Protein AF-A0A1Q6SMF4-F1 (afdb_monomer)

Solvent-accessible surface area (backbone atoms only — not comparable to full-atom values): 11725 Å² total; per-residue (Å²): 134,60,77,61,56,57,63,57,50,62,76,48,69,86,44,81,68,40,64,44,65,54,30,43,80,86,32,37,70,95,69,70,45,46,60,52,51,31,54,45,37,70,78,36,84,34,44,42,28,36,26,35,39,58,59,66,64,52,37,79,74,54,68,70,57,53,51,49,56,51,54,45,46,57,49,30,73,69,26,90,53,89,48,44,34,32,34,46,42,47,54,88,24,64,84,51,37,58,64,92,62,55,87,70,37,50,33,41,33,41,36,69,80,44,66,79,54,54,81,44,44,70,63,40,50,53,50,49,47,72,75,44,74,84,44,44,36,26,43,52,44,71,40,61,26,71,84,82,71,41,60,35,51,68,72,52,48,49,48,56,52,51,49,48,51,50,31,42,62,68,68,72,29,81,46,75,44,74,58,44,91,93,54,60,93,75,77,41,69,29,46,55,51,50,52,56,49,47,70,75,51,73,84,64,90,109

Radius of gyration: 17.31 Å; Cα contacts (8 Å, |Δi|>4): 304; chains: 1; bounding box: 41×41×41 Å

pLDDT: mean 94.55, std 5.22, range [65.75, 98.69]

Mean predicted aligned error: 3.5 Å

Sequence (206 aa):
YSADAYGYMESFCRMKNVVWSITGSSGFRAGNEEKFICHLAEKYPNVTGAFADDFLGGGSIPEEKRKLVSDIRRTLDTACRPLSMWLTVYGQDLETCDTSVYDLFDVLTLWSRHYEELNRLPERFELLERKFPRQKKLLGIYLYDYPSGEPVPDEYMKLQCGYGLKLLKEHRADGLIFLTNCVMGVGLPSEYWLRDWIDSVKNIEL

Foldseek 3Di:
DDPVVVVVVVVCLPPQADAAEQADPLQHHPDPSLVVLLVVCVVRVRHAAYERENNFFFADDDPVSLVVLVVSLVSCVPHPDRHAYEYEYELVRLVGGDCPRVVSHQEYEYDYLALVCLVCVVVSLVSCCVVPVRHAYEYEDEQARVVVRAGRDLVSLCSRVVVRVVCVVVVNHPYYDYDDDPPPPPDHPSNVSVVVVCVVPVPDDD

Nearest PDB structures (foldseek):
  5ou3-assembly1_A  TM=6.105E-01  e=1.097E-02  Mycolicibacterium thermoresistibile ATCC 19527
  4zqr-assembly1_B  TM=5.653E-01  e=1.168E-02  Mycobacterium tuberculosis H37Rv
  8iu8-assembly1_A  TM=3.692E-01  e=9.995E-02  Flavobacterium johnsoniae UW101
  8xr2-assembly2_I  TM=4.678E-01  e=8.029E-01  Streptomyces xinghaiensis
  6y2k-assembly1_A  TM=6.036E-01  e=1.824E+00  Marinomonas sp. ef1

Secondary structure (DSSP, 8-state):
--THHHHHHHTTTTSS-EEEES--GGG---S-HHHHHHHHHHH-TTEEEEEETT---SBPPPHHHHHHHHHHHHHHTTSSS--EEEEEEETTTTTTB--TTGGG-SEEEEE-SSGGGGGGHHHHHHHHHHH-SSSEEEEEEESEETTTTEEPPHHHHHHHHHHHHHHHHTT--SEEEEE-TTTSSS--HHHHHHHHHHHHHTT---

Structure (mmCIF, N/CA/C/O backbone):
data_AF-A0A1Q6SMF4-F1
#
_entry.id   AF-A0A1Q6SMF4-F1
#
loop_
_atom_site.group_PDB
_atom_site.id
_atom_site.type_symbol
_atom_site.label_atom_id
_atom_site.label_alt_id
_atom_site.label_comp_id
_atom_site.label_asym_id
_atom_site.label_entity_id
_atom_site.label_seq_id
_atom_site.pdbx_PDB_ins_code
_atom_site.Cartn_x
_atom_site.Cartn_y
_atom_site.Cartn_z
_atom_site.occupancy
_atom_site.B_iso_or_equiv
_atom_site.auth_seq_id
_atom_site.auth_comp_id
_atom_site.auth_asym_id
_atom_site.auth_atom_id
_atom_site.pdbx_PDB_model_num
ATOM 1 N N . TYR A 1 1 ? -16.768 14.643 3.684 1.00 65.75 1 TYR A N 1
ATOM 2 C CA . TYR A 1 1 ? -17.027 13.937 2.414 1.00 65.75 1 TYR A CA 1
ATOM 3 C C . TYR A 1 1 ? -18.358 14.374 1.824 1.00 65.75 1 TYR A C 1
ATOM 5 O O . TYR A 1 1 ? -19.247 14.727 2.592 1.00 65.75 1 TYR A O 1
ATOM 13 N N . SER A 1 2 ? -18.465 14.404 0.490 1.00 67.69 2 SER A N 1
ATOM 14 C CA . SER A 1 2 ? -19.686 14.781 -0.241 1.00 67.69 2 SER A CA 1
ATOM 15 C C . SER A 1 2 ? -20.664 13.605 -0.366 1.00 67.69 2 SER A C 1
ATOM 17 O O . SER A 1 2 ? -20.309 12.460 -0.080 1.00 67.69 2 SER A O 1
ATOM 19 N N . ALA A 1 3 ? -21.891 13.877 -0.822 1.00 73.62 3 ALA A N 1
ATOM 20 C CA . ALA A 1 3 ? -22.859 12.836 -1.179 1.00 73.62 3 ALA A CA 1
ATOM 21 C C . ALA A 1 3 ? -22.301 11.856 -2.232 1.00 73.62 3 ALA A C 1
ATOM 23 O O . ALA A 1 3 ? -22.631 10.670 -2.204 1.00 73.62 3 ALA A O 1
ATOM 24 N N . ASP A 1 4 ? -21.388 12.320 -3.091 1.00 82.19 4 ASP A N 1
ATOM 25 C CA . ASP A 1 4 ? -20.752 11.504 -4.132 1.00 82.19 4 ASP A CA 1
ATOM 26 C C . ASP A 1 4 ? -19.906 10.368 -3.551 1.00 82.19 4 ASP A C 1
ATOM 28 O O . ASP A 1 4 ? -19.783 9.317 -4.175 1.00 82.19 4 ASP A O 1
ATOM 32 N N . ALA A 1 5 ? -19.373 10.524 -2.333 1.00 84.00 5 ALA A N 1
ATOM 33 C CA . ALA A 1 5 ? -18.609 9.467 -1.674 1.00 84.00 5 ALA A CA 1
ATOM 34 C C . ALA A 1 5 ? -19.461 8.210 -1.425 1.00 84.00 5 ALA A C 1
ATOM 36 O O . ALA A 1 5 ? -18.955 7.095 -1.535 1.00 84.00 5 ALA A O 1
ATOM 37 N N . TYR A 1 6 ? -20.763 8.369 -1.161 1.00 86.00 6 TYR A N 1
ATOM 38 C CA . TYR A 1 6 ? -21.674 7.228 -1.057 1.00 86.00 6 TYR A CA 1
ATOM 39 C C . TYR A 1 6 ? -21.899 6.564 -2.412 1.00 86.00 6 TYR A C 1
ATOM 41 O O . TYR A 1 6 ? -21.823 5.345 -2.497 1.00 86.00 6 TYR A O 1
ATOM 49 N N . GLY A 1 7 ? -22.117 7.351 -3.471 1.00 88.31 7 GLY A N 1
ATOM 50 C CA . GLY A 1 7 ? -22.246 6.815 -4.829 1.00 88.31 7 GLY A CA 1
ATOM 51 C C . GLY A 1 7 ? -20.992 6.056 -5.272 1.00 88.31 7 GLY A C 1
ATOM 52 O O . GLY A 1 7 ? -21.087 4.989 -5.874 1.00 88.31 7 GLY A O 1
ATOM 53 N N . TYR A 1 8 ? -19.813 6.555 -4.898 1.00 88.19 8 TYR A N 1
ATOM 54 C CA . TYR A 1 8 ? -18.552 5.860 -5.130 1.00 88.19 8 TYR A CA 1
ATOM 55 C C . TYR A 1 8 ? -18.478 4.543 -4.343 1.00 88.19 8 TYR A C 1
ATOM 57 O O . TYR A 1 8 ? -18.138 3.515 -4.924 1.00 88.19 8 TYR A O 1
ATOM 65 N N . MET A 1 9 ? -18.879 4.534 -3.063 1.00 92.25 9 MET A N 1
ATOM 66 C CA . MET A 1 9 ? -18.902 3.320 -2.235 1.00 92.25 9 MET A CA 1
ATOM 67 C C . MET A 1 9 ? -19.770 2.199 -2.826 1.00 92.25 9 MET A C 1
ATOM 69 O O . MET A 1 9 ? -19.369 1.035 -2.774 1.00 92.25 9 MET A O 1
ATOM 73 N N . GLU A 1 10 ? -20.913 2.529 -3.437 1.00 92.31 10 GLU A N 1
ATOM 74 C CA . GLU A 1 10 ? -21.793 1.536 -4.079 1.00 92.31 10 GLU A CA 1
ATOM 75 C C . GLU A 1 10 ? -21.060 0.709 -5.152 1.00 92.31 10 GLU A C 1
ATOM 77 O O . GLU A 1 10 ? -21.317 -0.487 -5.315 1.00 92.31 10 GLU A O 1
ATOM 82 N N . SER A 1 11 ? -20.075 1.303 -5.837 1.00 91.69 11 SER A N 1
ATOM 83 C CA . SER A 1 11 ? -19.268 0.608 -6.852 1.00 91.69 11 SER A CA 1
ATOM 84 C C . SER A 1 11 ? -18.420 -0.528 -6.263 1.00 91.69 11 SER A C 1
ATOM 86 O O . SER A 1 11 ? -18.026 -1.449 -6.980 1.00 91.69 11 SER A O 1
ATOM 88 N N . PHE A 1 12 ? -18.170 -0.506 -4.950 1.00 94.00 12 PHE A N 1
ATOM 89 C CA . PHE A 1 12 ? -17.320 -1.468 -4.252 1.00 94.00 12 PHE A CA 1
ATOM 90 C C . PHE A 1 12 ? -18.097 -2.479 -3.407 1.00 94.00 12 PHE A C 1
ATOM 92 O O . PHE A 1 12 ? -17.477 -3.325 -2.767 1.00 94.00 12 PHE A O 1
ATOM 99 N N . CYS A 1 13 ? -19.435 -2.483 -3.423 1.00 92.56 13 CYS A N 1
ATOM 100 C CA . CYS A 1 13 ? -20.240 -3.426 -2.630 1.00 92.56 13 CYS A CA 1
ATOM 101 C C . CYS A 1 13 ? -19.997 -4.906 -2.971 1.00 92.56 13 CYS A C 1
ATOM 103 O O . CYS A 1 13 ? -20.263 -5.781 -2.151 1.00 92.56 13 CYS A O 1
ATOM 105 N N . ARG A 1 14 ? -19.477 -5.206 -4.169 1.00 93.81 14 ARG A N 1
ATOM 106 C CA . ARG A 1 14 ? -19.120 -6.578 -4.581 1.00 93.81 14 ARG A CA 1
ATOM 107 C C . ARG A 1 14 ? -17.730 -7.009 -4.103 1.00 93.81 14 ARG A C 1
ATOM 109 O O . ARG A 1 14 ? -17.394 -8.186 -4.216 1.00 93.81 14 ARG A O 1
ATOM 116 N N . MET A 1 15 ? -16.925 -6.079 -3.592 1.00 95.94 15 MET A N 1
ATOM 117 C CA . MET A 1 15 ? -15.608 -6.382 -3.039 1.00 95.94 15 MET A CA 1
ATOM 118 C C . MET A 1 15 ? -15.755 -6.988 -1.648 1.00 95.94 15 MET A C 1
ATOM 120 O O . MET A 1 15 ? -16.599 -6.561 -0.860 1.00 95.94 15 MET A O 1
ATOM 124 N N . LYS A 1 16 ? -14.903 -7.969 -1.335 1.00 96.12 16 LYS A N 1
ATOM 125 C CA . LYS A 1 16 ? -14.907 -8.642 -0.026 1.00 96.12 16 LYS A CA 1
ATOM 126 C C . LYS A 1 16 ? -14.533 -7.690 1.109 1.00 96.12 16 LYS A C 1
ATOM 128 O O . LYS A 1 16 ? -15.155 -7.733 2.161 1.00 96.12 16 LYS A O 1
ATOM 133 N N . ASN A 1 17 ? -13.526 -6.850 0.873 1.00 96.75 17 ASN A N 1
ATOM 134 C CA . ASN A 1 17 ? -12.993 -5.892 1.833 1.00 96.75 17 ASN A CA 1
ATOM 135 C C . ASN A 1 1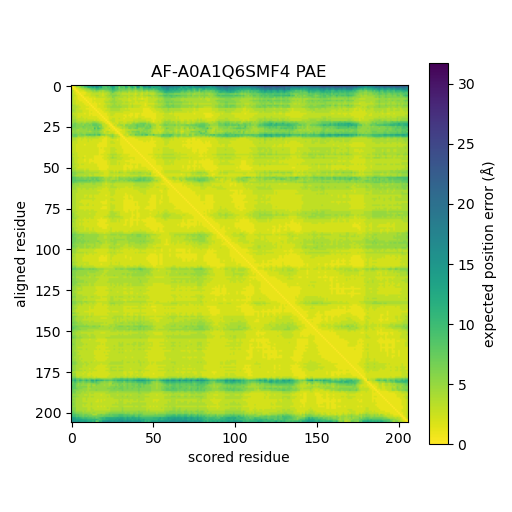7 ? -12.707 -4.575 1.110 1.00 96.75 17 ASN A C 1
ATOM 137 O O . ASN A 1 17 ? -12.154 -4.586 0.008 1.00 96.75 17 ASN A O 1
ATOM 141 N N . VAL A 1 18 ? -13.065 -3.462 1.737 1.00 96.94 18 VAL A N 1
ATOM 142 C CA . VAL A 1 18 ? -12.859 -2.104 1.238 1.00 96.94 18 VAL A CA 1
ATOM 143 C C . VAL A 1 18 ? -12.212 -1.284 2.342 1.00 96.94 18 VAL A C 1
ATOM 145 O O . VAL A 1 18 ? -12.724 -1.189 3.458 1.00 96.94 18 VAL A O 1
ATOM 148 N N . VAL A 1 19 ? -11.076 -0.681 2.015 1.00 96.56 19 VAL A N 1
ATOM 149 C CA . VAL A 1 19 ? -10.321 0.204 2.900 1.00 96.56 19 VAL A CA 1
ATOM 150 C C . VAL A 1 19 ? -10.369 1.598 2.286 1.00 96.56 19 VAL A C 1
ATOM 152 O O . VAL A 1 19 ? -10.099 1.757 1.097 1.00 96.56 19 VAL A O 1
ATOM 155 N N . TRP A 1 20 ? -10.753 2.595 3.077 1.00 95.12 20 TRP A N 1
ATOM 156 C CA . TRP A 1 20 ? -10.940 3.965 2.599 1.00 95.12 20 TRP A CA 1
ATOM 157 C C . TRP A 1 20 ? -9.747 4.841 2.933 1.00 95.12 20 TRP A C 1
ATOM 159 O O . TRP A 1 20 ? -9.256 4.817 4.058 1.00 95.12 20 TRP A O 1
ATOM 169 N N . SER A 1 21 ? -9.298 5.652 1.979 1.00 93.75 21 SER A N 1
ATOM 170 C CA . SER A 1 21 ? -8.187 6.555 2.250 1.00 93.75 21 SER A CA 1
ATOM 171 C C . SER A 1 21 ? -8.576 7.632 3.262 1.00 93.75 21 SER A C 1
ATOM 173 O O . SER A 1 21 ? -9.630 8.258 3.137 1.00 93.75 21 SER A O 1
ATOM 175 N N . ILE A 1 22 ? -7.702 7.862 4.240 1.00 94.00 22 ILE A N 1
ATOM 176 C CA . ILE A 1 22 ? -7.771 8.982 5.188 1.00 94.00 22 ILE A CA 1
ATOM 177 C C . ILE A 1 22 ? -6.853 10.136 4.782 1.00 94.00 22 ILE A C 1
ATOM 179 O O . ILE A 1 22 ? -6.704 11.102 5.529 1.00 94.00 22 ILE A O 1
ATOM 183 N N . THR A 1 23 ? -6.204 10.018 3.630 1.00 91.88 23 THR A N 1
ATOM 184 C CA . THR A 1 23 ? -5.339 11.030 3.029 1.00 91.88 23 THR A CA 1
ATOM 185 C C . THR A 1 23 ? -5.630 11.148 1.534 1.00 91.88 23 THR A C 1
ATOM 187 O O . THR A 1 23 ? -6.134 10.227 0.891 1.00 91.88 23 THR A O 1
ATOM 190 N N . GLY A 1 24 ? -5.343 12.312 0.970 1.00 83.19 24 GLY A N 1
ATOM 191 C CA . GLY A 1 24 ? -5.191 12.509 -0.465 1.00 83.19 24 GLY A CA 1
ATOM 192 C C . GLY A 1 24 ? -3.718 12.489 -0.865 1.00 83.19 24 GLY A C 1
ATOM 193 O O . GLY A 1 24 ? -2.847 12.190 -0.048 1.00 83.19 24 GLY A O 1
ATOM 194 N N . SER A 1 25 ? -3.457 12.880 -2.114 1.00 77.38 25 SER A N 1
ATOM 195 C CA . SER A 1 25 ? -2.103 13.038 -2.658 1.00 77.38 25 SER A CA 1
ATOM 196 C C . SER A 1 25 ? -1.188 13.777 -1.684 1.00 77.38 25 SER A C 1
ATOM 198 O O . SER A 1 25 ? -1.592 14.789 -1.098 1.00 77.38 25 SER A O 1
ATOM 200 N N . SER A 1 26 ? 0.046 13.289 -1.536 1.00 81.12 26 SER A N 1
ATOM 201 C CA . SER A 1 26 ? 1.057 13.914 -0.673 1.00 81.12 26 SER A CA 1
ATOM 202 C C . SER A 1 26 ? 0.626 14.011 0.799 1.00 81.12 26 SER A C 1
ATOM 204 O O . SER A 1 26 ? 0.986 14.955 1.504 1.00 81.12 26 SER A O 1
ATOM 206 N N . GLY A 1 27 ? -0.200 13.065 1.258 1.00 83.50 27 GLY A N 1
ATOM 207 C CA . GLY A 1 27 ? -0.675 12.999 2.638 1.00 83.50 27 GLY A CA 1
ATOM 208 C C . GLY A 1 27 ? -1.685 14.091 3.004 1.00 83.50 27 GLY A C 1
ATOM 209 O O . GLY A 1 27 ? -1.914 14.324 4.196 1.00 83.50 27 GLY A O 1
ATOM 210 N N . PHE A 1 28 ? -2.272 14.776 2.012 1.00 87.88 28 PHE A N 1
ATOM 211 C CA . PHE A 1 28 ? -3.223 15.865 2.235 1.00 87.88 28 PHE A CA 1
ATOM 212 C C . PHE A 1 28 ? -4.441 15.395 3.034 1.00 87.88 28 PHE A C 1
ATOM 214 O O . PHE A 1 28 ? -4.948 14.294 2.829 1.00 87.88 28 PHE A O 1
ATOM 221 N N . ARG A 1 29 ? -4.952 16.252 3.919 1.00 91.31 29 ARG A N 1
ATOM 222 C CA . ARG A 1 29 ? -6.157 15.983 4.703 1.00 91.31 29 ARG A CA 1
ATOM 223 C C . ARG A 1 29 ? -7.016 17.228 4.816 1.00 91.31 29 ARG A C 1
ATOM 225 O O . ARG A 1 29 ? -6.510 18.301 5.136 1.00 91.31 29 ARG A O 1
ATOM 232 N N . ALA A 1 30 ? -8.318 17.056 4.622 1.00 85.56 30 ALA A N 1
ATOM 233 C CA . ALA A 1 30 ? -9.316 18.061 4.967 1.00 85.56 30 ALA A CA 1
ATOM 234 C C . ALA A 1 30 ? -9.713 17.971 6.454 1.00 85.56 30 ALA A C 1
ATOM 236 O O . ALA A 1 30 ? -10.208 18.945 7.020 1.00 85.56 30 ALA A O 1
ATOM 237 N N . GLY A 1 31 ? -9.470 16.817 7.087 1.00 86.44 31 GLY A N 1
ATOM 238 C CA . GLY A 1 31 ? -9.794 16.523 8.477 1.00 86.44 31 GLY A CA 1
ATOM 239 C C . GLY A 1 31 ? -11.071 15.692 8.617 1.00 86.44 31 GLY A C 1
ATOM 240 O O . GLY A 1 31 ? -11.985 15.768 7.793 1.00 86.44 31 GLY A O 1
ATOM 241 N N . ASN A 1 32 ? -11.153 14.931 9.717 1.00 88.44 32 ASN A N 1
ATOM 242 C CA . ASN A 1 32 ? -12.314 14.122 10.105 1.00 88.44 32 ASN A CA 1
ATOM 243 C C . ASN A 1 32 ? -12.598 12.907 9.197 1.00 88.44 32 ASN A C 1
ATOM 245 O O . ASN A 1 32 ? -13.702 12.352 9.239 1.00 88.44 32 ASN A O 1
ATOM 249 N N . GLU A 1 33 ? -11.638 12.494 8.366 1.00 94.31 33 GLU A N 1
ATOM 250 C CA . GLU A 1 33 ? -11.827 11.412 7.407 1.00 94.31 33 GLU A CA 1
ATOM 251 C C . GLU A 1 33 ? -12.170 10.081 8.087 1.00 94.31 33 GLU A C 1
ATOM 253 O O . GLU A 1 33 ? -13.114 9.394 7.704 1.00 94.31 33 GLU A O 1
ATOM 258 N N . GLU A 1 34 ? -11.465 9.763 9.166 1.00 95.44 34 GLU A N 1
ATOM 259 C CA . GLU A 1 34 ? -11.675 8.581 9.996 1.00 95.44 34 GLU A CA 1
ATOM 260 C C . GLU A 1 34 ? -13.101 8.474 10.552 1.00 95.44 34 GLU A C 1
ATOM 262 O O . GLU A 1 34 ? -13.674 7.388 10.530 1.00 95.44 34 GLU A O 1
ATOM 267 N N . LYS A 1 35 ? -13.733 9.585 10.965 1.00 95.31 35 LYS A N 1
ATOM 268 C CA . LYS A 1 35 ? -15.131 9.549 11.436 1.00 95.31 35 LYS A CA 1
ATOM 269 C C . LYS A 1 35 ? -16.093 9.189 10.318 1.00 95.31 35 LYS A C 1
ATOM 271 O O . LYS A 1 35 ? -17.069 8.480 10.551 1.00 95.31 35 LYS A O 1
ATOM 276 N N . PHE A 1 36 ? -15.831 9.680 9.110 1.00 94.38 36 PHE A N 1
ATOM 277 C CA . PHE A 1 36 ? -16.640 9.316 7.956 1.00 94.38 36 PHE A CA 1
ATOM 278 C C . PHE A 1 36 ? -16.494 7.832 7.620 1.00 94.38 36 PHE A C 1
ATOM 280 O O . PHE A 1 36 ? -17.496 7.186 7.337 1.00 94.38 36 PHE A O 1
ATOM 287 N N . ILE A 1 37 ? -15.288 7.272 7.722 1.00 96.00 37 ILE A N 1
ATOM 288 C CA . ILE A 1 37 ? -15.068 5.833 7.527 1.00 96.00 37 ILE A CA 1
ATOM 289 C C . ILE A 1 37 ? -15.820 5.018 8.587 1.00 96.00 37 ILE A C 1
ATOM 291 O O . ILE A 1 37 ? -16.480 4.041 8.232 1.00 96.00 37 ILE A O 1
ATOM 295 N N . CYS A 1 38 ? -15.799 5.436 9.859 1.00 96.88 38 CYS A N 1
ATOM 296 C CA . CYS A 1 38 ? -16.593 4.791 10.910 1.00 96.88 38 CYS A CA 1
ATOM 297 C C . CYS A 1 38 ? -18.088 4.775 10.560 1.00 96.88 38 CYS A C 1
ATOM 299 O O . CYS A 1 38 ? -18.734 3.737 10.690 1.00 96.88 38 CYS A O 1
ATOM 301 N N . HIS A 1 39 ? -18.618 5.890 10.051 1.00 95.00 39 HIS A N 1
ATOM 302 C CA . HIS A 1 39 ? -20.011 5.976 9.615 1.00 95.00 39 HIS A CA 1
ATOM 303 C C . HIS A 1 39 ? -20.299 5.132 8.359 1.00 95.00 39 HIS A C 1
ATOM 305 O O . HIS A 1 39 ? -21.322 4.454 8.283 1.00 95.00 39 HIS A O 1
ATOM 311 N N . LEU A 1 40 ? -19.382 5.089 7.386 1.00 95.06 40 LEU A N 1
ATOM 312 C CA . LEU A 1 40 ? -19.505 4.191 6.235 1.00 95.06 40 LEU A CA 1
ATOM 313 C C . LEU A 1 40 ? -19.573 2.722 6.670 1.00 95.06 40 LEU A C 1
ATOM 315 O O . LEU A 1 40 ? -20.374 1.972 6.118 1.00 95.06 40 LEU A O 1
ATOM 319 N N . ALA A 1 41 ? -18.794 2.314 7.673 1.00 96.62 41 ALA A N 1
ATOM 320 C CA . ALA A 1 41 ? -18.782 0.942 8.185 1.00 96.62 41 ALA A CA 1
ATOM 321 C C . ALA A 1 41 ? -20.089 0.516 8.886 1.00 96.62 41 ALA A C 1
ATOM 323 O O . ALA A 1 41 ? -20.361 -0.685 9.016 1.00 96.62 41 ALA A O 1
ATOM 324 N N . GLU A 1 42 ? -20.916 1.471 9.326 1.00 96.06 42 GLU A N 1
ATOM 325 C CA . GLU A 1 42 ? -22.273 1.195 9.823 1.00 96.06 42 GLU A CA 1
ATOM 326 C C . GLU A 1 42 ? -23.197 0.764 8.681 1.00 96.06 42 GLU A C 1
ATOM 328 O O . GLU A 1 42 ? -24.003 -0.152 8.843 1.00 96.06 42 GLU A O 1
ATOM 333 N N . LYS A 1 43 ? -23.054 1.400 7.512 1.00 94.31 43 LYS A N 1
ATOM 334 C CA . LYS A 1 43 ? -23.904 1.160 6.340 1.00 94.31 43 LYS A CA 1
ATOM 335 C C . LYS A 1 43 ? -23.403 0.011 5.463 1.00 94.31 43 LYS A C 1
ATOM 337 O O . LYS A 1 43 ? -24.211 -0.747 4.931 1.00 94.31 43 LYS A O 1
ATOM 342 N N . TYR A 1 44 ? -22.089 -0.124 5.311 1.00 96.00 44 TYR A N 1
ATOM 343 C CA . TYR A 1 44 ? -21.466 -1.074 4.397 1.00 96.00 44 TYR A CA 1
ATOM 344 C C . TYR A 1 44 ? -20.611 -2.083 5.173 1.00 96.00 44 TYR A C 1
ATOM 346 O O . TYR A 1 44 ? -19.522 -1.741 5.638 1.00 96.00 44 TYR A O 1
ATOM 354 N N . PRO A 1 45 ? -21.059 -3.345 5.307 1.00 95.38 45 PRO A N 1
ATOM 355 C CA . PRO A 1 45 ? -20.363 -4.341 6.122 1.00 95.38 45 PRO A CA 1
ATOM 356 C C . PRO A 1 45 ? -18.999 -4.754 5.554 1.00 95.38 45 PRO A C 1
ATOM 358 O O . PRO A 1 45 ? -18.199 -5.336 6.281 1.00 95.38 45 PRO A O 1
ATOM 361 N N . ASN A 1 46 ? -18.736 -4.468 4.275 1.00 97.31 46 ASN A N 1
ATOM 362 C CA . ASN A 1 46 ? -17.461 -4.735 3.620 1.00 97.31 46 ASN A CA 1
ATOM 363 C C . ASN A 1 46 ? -16.453 -3.580 3.754 1.00 97.31 46 ASN A C 1
ATOM 365 O O . ASN A 1 46 ? -15.348 -3.702 3.234 1.00 97.31 46 ASN A O 1
ATOM 369 N N . VAL A 1 47 ? -16.787 -2.482 4.443 1.00 97.62 47 VAL A N 1
ATOM 370 C CA . VAL A 1 47 ? -15.799 -1.471 4.843 1.00 97.62 47 VAL A CA 1
ATOM 371 C C . VAL A 1 47 ? -15.063 -1.979 6.075 1.00 97.62 47 VAL A C 1
ATOM 373 O O . VAL A 1 47 ? -15.643 -2.132 7.149 1.00 97.62 47 VAL A O 1
ATOM 376 N N . THR A 1 48 ? -13.775 -2.260 5.907 1.00 98.12 48 THR A N 1
ATOM 377 C CA . THR A 1 48 ? -12.960 -2.973 6.900 1.00 98.12 48 THR A CA 1
ATOM 378 C C . THR A 1 48 ? -11.772 -2.167 7.400 1.00 98.12 48 THR A C 1
ATOM 380 O O . THR A 1 48 ? -11.037 -2.641 8.265 1.00 98.12 48 THR A O 1
ATOM 383 N N . GLY A 1 49 ? -11.542 -0.963 6.877 1.00 97.81 49 GLY A N 1
ATOM 384 C CA . GLY A 1 49 ? -10.389 -0.190 7.302 1.00 97.81 49 GLY A CA 1
ATOM 385 C C . GLY A 1 49 ? -10.241 1.195 6.702 1.00 97.81 49 GLY A C 1
ATOM 386 O O . GLY A 1 49 ? -11.038 1.649 5.880 1.00 97.81 49 GLY A O 1
ATOM 387 N N . ALA A 1 50 ? -9.148 1.819 7.119 1.00 97.88 50 ALA A N 1
ATOM 388 C CA . ALA A 1 50 ? -8.675 3.128 6.720 1.00 97.88 50 ALA A CA 1
ATOM 389 C C . ALA A 1 50 ? -7.247 3.030 6.152 1.00 97.88 50 ALA A C 1
ATOM 391 O O . ALA A 1 50 ? -6.446 2.251 6.665 1.00 97.88 50 ALA A O 1
ATOM 392 N N . PHE A 1 51 ? -6.915 3.816 5.127 1.00 97.38 51 PHE A N 1
ATOM 393 C CA . PHE A 1 51 ? -5.612 3.811 4.456 1.00 97.38 51 PHE A CA 1
ATOM 394 C C . PHE A 1 51 ? -4.934 5.177 4.576 1.00 97.38 51 PHE A C 1
ATOM 396 O O . PHE A 1 51 ? -5.434 6.171 4.061 1.00 97.38 51 PHE A O 1
ATOM 403 N N . ALA A 1 52 ? -3.786 5.230 5.248 1.00 96.69 52 ALA A N 1
ATOM 404 C CA . ALA A 1 52 ? -2.913 6.395 5.314 1.00 96.69 52 ALA A CA 1
ATOM 405 C C . ALA A 1 52 ? -1.876 6.365 4.174 1.00 96.69 52 ALA A C 1
ATOM 407 O O . ALA A 1 52 ? -0.766 5.853 4.334 1.00 96.69 52 ALA A O 1
ATOM 408 N N . ASP A 1 53 ? -2.258 6.883 3.011 1.00 92.94 53 ASP A N 1
ATOM 409 C CA . ASP A 1 53 ? -1.388 6.987 1.839 1.00 92.94 53 ASP A CA 1
ATOM 410 C C . ASP A 1 53 ? -0.514 8.250 1.897 1.00 92.94 53 ASP A C 1
ATOM 412 O O . ASP A 1 53 ? -0.978 9.294 2.367 1.00 92.94 53 ASP A O 1
ATOM 416 N N . ASP A 1 54 ? 0.753 8.149 1.483 1.00 89.69 54 ASP A N 1
ATOM 417 C CA . ASP A 1 54 ? 1.763 9.224 1.564 1.00 89.69 54 ASP A CA 1
ATOM 418 C C . ASP A 1 54 ? 1.818 9.955 2.923 1.00 89.69 54 ASP A C 1
ATOM 420 O O . ASP A 1 54 ? 2.124 11.147 3.019 1.00 89.69 54 ASP A O 1
ATOM 424 N N . PHE A 1 55 ? 1.454 9.269 4.008 1.00 93.12 55 PHE A N 1
ATOM 425 C CA . PHE A 1 55 ? 1.151 9.954 5.261 1.00 93.12 55 PHE A CA 1
ATOM 426 C C . PHE A 1 55 ? 2.377 10.203 6.136 1.00 93.12 55 PHE A C 1
ATOM 428 O O . PHE A 1 55 ? 2.430 11.219 6.841 1.00 93.12 55 PHE A O 1
ATOM 435 N N . LEU A 1 56 ? 3.324 9.264 6.104 1.00 93.56 56 LEU A N 1
ATOM 436 C CA . LEU A 1 56 ? 4.606 9.303 6.800 1.00 93.56 56 LEU A CA 1
ATOM 437 C C . LEU A 1 56 ? 5.742 9.209 5.772 1.00 93.56 56 LEU A C 1
ATOM 439 O O . LEU A 1 56 ? 5.532 8.768 4.646 1.00 93.56 56 LEU A O 1
ATOM 443 N N . GLY A 1 57 ? 6.944 9.608 6.177 1.00 89.94 57 GLY A N 1
ATOM 444 C CA . GLY A 1 57 ? 8.151 9.514 5.358 1.00 89.94 57 GLY A CA 1
ATOM 445 C C . GLY A 1 57 ? 9.375 9.169 6.203 1.00 89.94 57 GLY A C 1
ATOM 446 O O . GLY A 1 57 ? 9.251 8.732 7.351 1.00 89.94 57 GLY A O 1
ATOM 447 N N . GLY A 1 58 ? 10.563 9.368 5.633 1.00 89.31 58 GLY A N 1
ATOM 448 C CA . GLY A 1 58 ? 11.825 9.218 6.352 1.00 89.31 58 GLY A CA 1
ATOM 449 C C . GLY A 1 58 ? 12.027 10.286 7.433 1.00 89.31 58 GLY A C 1
ATOM 450 O O . GLY A 1 58 ? 11.444 11.370 7.391 1.00 89.31 58 GLY A O 1
ATOM 451 N N . GLY A 1 59 ? 12.900 9.990 8.395 1.00 93.62 59 GLY A N 1
ATOM 452 C CA . GLY A 1 59 ? 13.267 10.906 9.474 1.00 93.62 59 GLY A CA 1
ATOM 453 C C . GLY A 1 59 ? 12.265 10.964 10.630 1.00 93.62 59 GLY A C 1
ATOM 454 O O . GLY A 1 59 ? 11.414 10.090 10.798 1.00 93.62 59 GLY A O 1
ATOM 455 N N . SER A 1 60 ? 12.419 11.995 11.466 1.00 94.25 60 SER A N 1
ATOM 456 C CA . SER A 1 60 ? 11.627 12.199 12.682 1.00 94.25 60 SER A CA 1
ATOM 457 C C . SER A 1 60 ? 10.200 12.637 12.375 1.00 94.25 60 SER A C 1
ATOM 459 O O . SER A 1 60 ? 9.994 13.556 11.579 1.00 94.25 60 SER A O 1
ATOM 461 N N . ILE A 1 61 ? 9.226 12.080 13.093 1.00 96.00 61 ILE A N 1
ATOM 462 C CA . ILE A 1 61 ? 7.833 12.521 13.000 1.00 96.00 61 ILE A CA 1
ATOM 463 C C . ILE A 1 61 ? 7.623 13.698 13.972 1.00 96.00 61 ILE A C 1
ATOM 465 O O . ILE A 1 61 ? 7.986 13.589 15.146 1.00 96.00 61 ILE A O 1
ATOM 469 N N . PRO A 1 62 ? 7.051 14.837 13.544 1.00 95.75 62 PRO A N 1
ATOM 470 C CA . PRO A 1 62 ? 6.701 15.924 14.457 1.00 95.75 62 PRO A CA 1
ATOM 471 C C . PRO A 1 62 ? 5.678 15.491 15.516 1.00 95.75 62 PRO A C 1
ATOM 473 O O . PRO A 1 62 ? 4.825 14.640 15.263 1.00 95.75 62 PRO A O 1
ATOM 476 N N . GLU A 1 63 ? 5.716 16.106 16.700 1.00 96.56 63 GLU A N 1
ATOM 477 C CA . GLU A 1 63 ? 4.803 15.756 17.800 1.00 96.56 63 GLU A CA 1
ATOM 478 C C . GLU A 1 63 ? 3.325 15.927 17.415 1.00 96.56 63 GLU A C 1
ATOM 480 O O . GLU A 1 63 ? 2.501 15.072 17.738 1.00 96.56 63 GLU A O 1
ATOM 485 N N . GLU A 1 64 ? 2.977 16.977 16.661 1.00 95.81 64 GLU A N 1
ATOM 486 C CA . GLU A 1 64 ? 1.591 17.181 16.219 1.00 95.81 64 GLU A CA 1
ATOM 487 C C . GLU A 1 64 ? 1.129 16.072 15.270 1.00 95.81 64 GLU A C 1
ATOM 489 O O . GLU A 1 64 ? 0.003 15.586 15.390 1.00 95.81 64 GLU A O 1
ATOM 494 N N . LYS A 1 65 ? 2.021 15.584 14.403 1.00 95.56 65 LYS A N 1
ATOM 495 C CA . LYS A 1 65 ? 1.743 14.446 13.527 1.00 95.56 65 LYS A CA 1
ATOM 496 C C . LYS A 1 65 ? 1.588 13.139 14.313 1.00 95.56 65 LYS A C 1
ATOM 498 O O . LYS A 1 65 ? 0.668 12.377 14.020 1.00 95.56 65 LYS A O 1
ATOM 503 N N . ARG A 1 66 ? 2.416 12.884 15.338 1.00 97.06 66 ARG A N 1
ATOM 504 C CA . ARG A 1 66 ? 2.253 11.710 16.225 1.00 97.06 66 ARG A CA 1
ATOM 505 C C . ARG A 1 66 ? 0.905 11.717 16.936 1.00 97.06 66 ARG A C 1
ATOM 507 O O . ARG A 1 66 ? 0.204 10.700 16.965 1.00 97.06 66 ARG A O 1
ATOM 514 N N . LYS A 1 67 ? 0.525 12.879 17.470 1.00 97.19 67 LYS A N 1
ATOM 515 C CA . LYS A 1 67 ? -0.778 13.080 18.099 1.00 97.19 67 LYS A CA 1
ATOM 516 C C . LYS A 1 67 ? -1.914 12.843 17.105 1.00 97.19 67 LYS A C 1
ATOM 518 O O . LYS A 1 67 ? -2.844 12.116 17.432 1.00 97.19 67 LYS A O 1
ATOM 523 N N . LEU A 1 68 ? -1.799 13.361 15.880 1.00 96.62 68 LEU A N 1
ATOM 524 C CA . LEU A 1 68 ? -2.786 13.137 14.823 1.00 96.62 68 LEU A CA 1
ATOM 525 C C . LEU A 1 68 ? -2.964 11.645 14.500 1.00 96.62 68 LEU A C 1
ATOM 527 O O . LEU A 1 68 ? -4.096 11.177 14.436 1.00 96.62 68 LEU A O 1
ATOM 531 N N . VAL A 1 69 ? -1.876 10.882 14.337 1.00 97.44 69 VAL A N 1
ATOM 532 C CA . VAL A 1 69 ? -1.950 9.424 14.093 1.00 97.44 69 VAL A CA 1
ATOM 533 C C . VAL A 1 69 ? -2.682 8.723 15.244 1.00 97.44 69 VAL A C 1
ATOM 535 O O . VAL A 1 69 ? -3.553 7.885 15.015 1.00 97.44 69 VAL A O 1
ATOM 538 N N . SER A 1 70 ? -2.369 9.111 16.482 1.00 97.81 70 SER A N 1
ATOM 539 C CA . SER A 1 70 ? -2.992 8.551 17.687 1.00 97.81 70 SER A CA 1
ATOM 540 C C . SER A 1 70 ? -4.485 8.886 17.771 1.00 97.81 70 SER A C 1
ATOM 542 O O . SER A 1 70 ? -5.301 8.029 18.108 1.00 97.81 70 SER A O 1
ATOM 544 N N . ASP A 1 71 ? -4.863 10.116 17.419 1.00 97.75 71 ASP A N 1
ATOM 545 C CA . ASP A 1 71 ? -6.255 10.568 17.376 1.00 97.75 71 ASP A CA 1
ATOM 546 C C . ASP A 1 71 ? -7.062 9.842 16.290 1.00 97.75 71 ASP A C 1
ATOM 548 O O . ASP A 1 71 ? -8.210 9.453 16.533 1.00 97.75 71 ASP A O 1
ATOM 552 N N . ILE A 1 72 ? -6.453 9.596 15.125 1.00 97.88 72 ILE A N 1
ATOM 553 C CA . ILE A 1 72 ? -7.054 8.810 14.042 1.00 97.88 72 ILE A CA 1
ATOM 554 C C . ILE A 1 72 ? -7.321 7.377 14.509 1.00 97.88 72 ILE A C 1
ATOM 556 O O . ILE A 1 72 ? -8.463 6.923 14.430 1.00 97.88 72 ILE A O 1
ATOM 560 N N . ARG A 1 73 ? -6.304 6.681 15.041 1.00 98.19 73 ARG A N 1
ATOM 561 C CA . ARG A 1 73 ? -6.443 5.304 15.549 1.00 98.19 73 ARG A CA 1
ATOM 562 C C . ARG A 1 73 ? -7.551 5.210 16.593 1.00 98.19 73 ARG A C 1
ATOM 564 O O . ARG A 1 73 ? -8.463 4.402 16.445 1.00 98.19 73 ARG A O 1
ATOM 571 N N . ARG A 1 74 ? -7.533 6.109 17.583 1.00 98.19 74 ARG A N 1
ATOM 572 C CA . ARG A 1 74 ? -8.551 6.172 18.639 1.00 98.19 74 ARG A CA 1
ATOM 573 C C . ARG A 1 74 ? -9.960 6.366 18.085 1.00 98.19 74 ARG A C 1
ATOM 575 O O . ARG A 1 74 ? -10.906 5.830 18.645 1.00 98.19 74 ARG A O 1
ATOM 582 N N . THR A 1 75 ? -10.113 7.130 17.008 1.00 98.06 75 THR A N 1
ATOM 583 C CA . THR A 1 75 ? -11.418 7.332 16.367 1.00 98.06 75 THR A CA 1
ATOM 584 C C . THR A 1 75 ? -11.874 6.094 15.594 1.00 98.06 75 THR A C 1
ATOM 586 O O . THR A 1 75 ? -13.049 5.740 15.645 1.00 98.06 75 THR A O 1
ATOM 589 N N . LEU A 1 76 ? -10.961 5.398 14.912 1.00 98.12 76 LEU A N 1
ATOM 590 C CA . LEU A 1 76 ? -11.271 4.124 14.254 1.00 98.12 76 LEU A CA 1
ATOM 591 C C . LEU A 1 76 ? -11.663 3.038 15.268 1.00 98.12 76 LEU A C 1
ATOM 593 O O . LEU A 1 76 ? -12.518 2.208 14.968 1.00 98.12 76 LEU A O 1
ATOM 597 N N . ASP A 1 77 ? -11.107 3.077 16.482 1.00 97.88 77 ASP A N 1
ATOM 598 C CA . ASP A 1 77 ? -11.463 2.161 17.576 1.00 97.88 77 ASP A CA 1
ATOM 599 C C . ASP A 1 77 ? -12.892 2.355 18.105 1.00 97.88 77 ASP A C 1
ATOM 601 O O . ASP A 1 77 ? -13.424 1.460 18.760 1.00 97.88 77 ASP A O 1
ATOM 605 N N . THR A 1 78 ? -13.545 3.486 17.811 1.00 97.75 78 THR A N 1
ATOM 606 C CA . THR A 1 78 ? -14.955 3.707 18.177 1.00 97.75 78 THR A CA 1
ATOM 607 C C . THR A 1 78 ? -15.939 3.238 17.106 1.00 97.75 78 THR A C 1
ATOM 609 O O . THR A 1 78 ? -17.139 3.475 17.247 1.00 97.75 78 THR A O 1
ATOM 612 N N . ALA A 1 79 ? -15.469 2.648 16.004 1.00 97.81 79 ALA A N 1
ATOM 613 C CA . ALA A 1 79 ? -16.338 2.152 14.943 1.00 97.81 79 ALA A CA 1
ATOM 614 C C . ALA A 1 79 ? -17.244 1.005 15.427 1.00 97.81 79 ALA A C 1
ATOM 616 O O . ALA A 1 79 ? -16.966 0.322 16.411 1.00 97.81 79 ALA A O 1
ATOM 617 N N . CYS A 1 80 ? -18.317 0.733 14.679 1.00 97.44 80 CYS A N 1
ATOM 618 C CA . CYS A 1 80 ? -19.264 -0.348 14.984 1.00 97.44 80 CYS A CA 1
ATOM 619 C C . CYS A 1 80 ? -18.658 -1.769 14.928 1.00 97.44 80 CYS A C 1
ATOM 621 O O . CYS A 1 80 ? -19.317 -2.740 15.303 1.00 97.44 80 CYS A O 1
ATOM 623 N N . ARG A 1 81 ? -17.421 -1.901 14.436 1.00 97.38 81 ARG A N 1
ATOM 624 C CA . ARG A 1 81 ? -16.620 -3.129 14.346 1.00 97.38 81 ARG A CA 1
ATOM 625 C C . ARG A 1 81 ? -15.130 -2.756 14.262 1.00 97.38 81 ARG A C 1
ATOM 627 O O . ARG A 1 81 ? -14.839 -1.619 13.894 1.00 97.38 81 ARG A O 1
ATOM 634 N N . PRO A 1 82 ? -14.187 -3.679 14.523 1.00 97.56 82 PRO A N 1
ATOM 635 C CA . PRO A 1 82 ? -12.765 -3.398 14.339 1.00 97.56 82 PRO A CA 1
ATOM 636 C C . PRO A 1 82 ? -12.446 -2.978 12.897 1.00 97.56 82 PRO A C 1
ATOM 638 O O . PRO A 1 82 ? -12.762 -3.706 11.955 1.00 97.56 82 PRO A O 1
ATOM 641 N N . LEU A 1 83 ? -11.806 -1.817 12.737 1.00 98.50 83 LEU A N 1
ATOM 642 C CA . LEU A 1 83 ? -11.307 -1.312 11.457 1.00 98.50 83 LEU A CA 1
ATOM 643 C C . LEU A 1 83 ? -9.775 -1.318 11.452 1.00 98.50 83 LEU A C 1
ATOM 645 O O . LEU A 1 83 ? -9.147 -0.794 12.376 1.00 98.50 83 LEU A O 1
ATOM 649 N N . SER A 1 84 ? -9.177 -1.892 10.405 1.00 98.31 84 SER A N 1
ATOM 650 C CA . SER A 1 84 ? -7.720 -1.912 10.228 1.00 98.31 84 SER A CA 1
ATOM 651 C C . SER A 1 84 ? -7.194 -0.562 9.743 1.00 98.31 84 SER A C 1
ATOM 653 O O . SER A 1 84 ? -7.822 0.050 8.879 1.00 98.31 84 SER A O 1
ATOM 655 N N . MET A 1 85 ? -6.022 -0.141 10.209 1.00 98.44 85 MET A N 1
ATOM 656 C CA . MET A 1 85 ? -5.327 1.058 9.738 1.00 98.44 85 MET A CA 1
ATOM 657 C C . MET A 1 85 ? -4.101 0.667 8.904 1.00 98.44 85 MET A C 1
ATOM 659 O O . MET A 1 85 ? -3.196 -0.012 9.385 1.00 98.44 85 MET A O 1
ATOM 663 N N . TRP A 1 86 ? -4.100 1.072 7.637 1.00 98.56 86 TRP A N 1
ATOM 664 C CA . TRP A 1 86 ? -3.076 0.751 6.645 1.00 98.56 86 TRP A CA 1
ATOM 665 C C . TRP A 1 86 ? -2.136 1.938 6.445 1.00 98.56 86 TRP A C 1
ATOM 667 O O . TRP A 1 86 ? -2.562 3.085 6.596 1.00 98.56 86 TRP A O 1
ATOM 677 N N . LEU A 1 87 ? -0.883 1.672 6.075 1.00 98.06 87 LEU A N 1
ATOM 678 C CA . LEU A 1 87 ? 0.133 2.693 5.812 1.00 98.06 87 LEU A CA 1
ATOM 679 C C . LEU A 1 87 ? 0.933 2.394 4.537 1.00 98.06 87 LEU A C 1
ATOM 681 O O . LEU A 1 87 ? 1.384 1.263 4.323 1.00 98.06 87 LEU A O 1
ATOM 685 N N . THR A 1 88 ? 1.164 3.431 3.733 1.00 96.69 88 THR A N 1
ATOM 686 C CA . THR A 1 88 ? 2.178 3.440 2.666 1.00 96.69 88 THR A CA 1
ATOM 687 C C . THR A 1 88 ? 3.568 3.609 3.267 1.00 96.69 88 THR A C 1
ATOM 689 O O . THR A 1 88 ? 3.816 4.546 4.026 1.00 96.69 88 THR A O 1
ATOM 692 N N . VAL A 1 89 ? 4.490 2.718 2.904 1.00 97.12 89 VAL A N 1
ATOM 693 C CA . VAL A 1 89 ? 5.901 2.782 3.294 1.00 97.12 89 VAL A CA 1
ATOM 694 C C . VAL A 1 89 ? 6.763 2.722 2.039 1.00 97.12 89 VAL A C 1
ATOM 696 O O . VAL A 1 89 ? 6.737 1.734 1.305 1.00 97.12 89 VAL A O 1
ATOM 699 N N . TYR A 1 90 ? 7.561 3.760 1.797 1.00 96.06 90 TYR A N 1
ATOM 700 C CA . TYR A 1 90 ? 8.501 3.761 0.680 1.00 96.06 90 TYR A CA 1
ATOM 701 C C . TYR A 1 90 ? 9.815 3.091 1.060 1.00 96.06 90 TYR A C 1
ATOM 703 O O . TYR A 1 90 ? 10.386 3.363 2.118 1.00 96.06 90 TYR A O 1
ATOM 711 N N . GLY A 1 91 ? 10.347 2.268 0.154 1.00 94.31 91 GLY A N 1
ATOM 712 C CA . GLY A 1 91 ? 11.598 1.544 0.382 1.00 94.31 91 GLY A CA 1
ATOM 713 C C . GLY A 1 91 ? 12.772 2.451 0.772 1.00 94.31 91 GLY A C 1
ATOM 714 O O . GLY A 1 91 ? 13.581 2.074 1.616 1.00 94.31 91 GLY A O 1
ATOM 715 N N . GLN A 1 92 ? 12.847 3.660 0.211 1.00 91.19 92 GLN A N 1
ATOM 716 C CA . GLN A 1 92 ? 13.902 4.634 0.519 1.00 91.19 92 GLN A CA 1
ATOM 717 C C . GLN A 1 92 ? 13.816 5.234 1.930 1.00 91.19 92 GLN A C 1
ATOM 719 O O . GLN A 1 92 ? 14.838 5.623 2.489 1.00 91.19 92 GLN A O 1
ATOM 724 N N . ASP A 1 93 ? 12.620 5.274 2.519 1.00 93.75 93 ASP A N 1
ATOM 725 C CA . ASP A 1 93 ? 12.395 5.857 3.843 1.00 93.75 93 ASP A CA 1
ATOM 726 C C . ASP A 1 93 ? 12.656 4.840 4.966 1.00 93.75 93 ASP A C 1
ATOM 728 O O . ASP A 1 93 ? 12.865 5.225 6.114 1.00 93.75 93 ASP A O 1
ATOM 732 N N . LEU A 1 94 ? 12.683 3.536 4.654 1.00 94.31 94 LEU A N 1
ATOM 733 C CA . LEU A 1 94 ? 12.758 2.453 5.644 1.00 94.31 94 LEU A CA 1
ATOM 734 C C . LEU A 1 94 ? 13.943 2.558 6.604 1.00 94.31 94 LEU A C 1
ATOM 736 O O . LEU A 1 94 ? 13.814 2.211 7.777 1.00 94.31 94 LEU A O 1
ATOM 740 N N . GLU A 1 95 ? 15.102 3.003 6.125 1.00 93.12 95 GLU A N 1
ATOM 741 C CA . GLU A 1 95 ? 16.305 3.107 6.956 1.00 93.12 95 GLU A CA 1
ATOM 742 C C . GLU A 1 95 ? 16.167 4.222 7.995 1.00 93.12 95 GLU A C 1
ATOM 744 O O . GLU A 1 95 ? 16.514 4.034 9.161 1.00 93.12 95 GLU A O 1
ATOM 749 N N . THR A 1 96 ? 15.597 5.358 7.594 1.00 94.88 96 THR A N 1
ATOM 750 C CA . THR A 1 96 ? 15.581 6.589 8.391 1.00 94.88 96 THR A CA 1
ATOM 751 C C . THR A 1 96 ? 14.250 6.848 9.087 1.00 94.88 96 THR A C 1
ATOM 753 O O . THR A 1 96 ? 14.177 7.770 9.896 1.00 94.88 96 THR A O 1
ATOM 756 N N . CYS A 1 97 ? 13.197 6.080 8.792 1.00 94.69 97 CYS A N 1
ATOM 757 C CA . CYS A 1 97 ? 11.874 6.329 9.352 1.00 94.69 97 CYS A CA 1
ATOM 758 C C . CYS A 1 97 ? 11.855 6.157 10.878 1.00 94.69 97 CYS A C 1
ATOM 760 O O . CYS A 1 97 ? 12.322 5.144 11.419 1.00 94.69 97 CYS A O 1
ATOM 762 N N . ASP A 1 98 ? 11.258 7.138 11.549 1.00 95.31 98 ASP A N 1
ATOM 763 C CA . ASP A 1 98 ? 10.877 7.087 12.956 1.00 95.31 98 ASP A CA 1
ATOM 764 C C . ASP A 1 98 ? 9.737 6.077 13.160 1.00 95.31 98 ASP A C 1
ATOM 766 O O . ASP A 1 98 ? 8.688 6.142 12.517 1.00 95.31 98 ASP A O 1
ATOM 770 N N . THR A 1 99 ? 9.956 5.113 14.053 1.00 95.69 99 THR A N 1
ATOM 771 C CA . THR A 1 99 ? 9.037 3.994 14.296 1.00 95.69 99 THR A CA 1
ATOM 772 C C . THR A 1 99 ? 8.020 4.262 15.402 1.00 95.69 99 THR A C 1
ATOM 774 O O . THR A 1 99 ? 7.191 3.395 15.670 1.00 95.69 99 THR A O 1
ATOM 777 N N . SER A 1 100 ? 8.050 5.436 16.039 1.00 96.06 100 SER A N 1
ATOM 778 C CA . SER A 1 100 ? 7.293 5.753 17.265 1.00 96.06 100 SER A CA 1
ATOM 779 C C . SER A 1 100 ? 5.775 5.575 17.173 1.00 96.06 100 SER A C 1
ATOM 781 O O . SER A 1 100 ? 5.119 5.458 18.205 1.00 96.06 100 SER A O 1
ATOM 783 N N . VAL A 1 101 ? 5.209 5.538 15.965 1.00 97.31 101 VAL A N 1
ATOM 784 C CA . VAL A 1 101 ? 3.762 5.376 15.733 1.00 97.31 101 VAL A CA 1
ATOM 785 C C . VAL A 1 101 ? 3.399 4.158 14.882 1.00 97.31 101 VAL A C 1
ATOM 787 O O . VAL A 1 101 ? 2.220 3.934 14.625 1.00 97.31 101 VAL A O 1
ATOM 790 N N . TYR A 1 102 ? 4.376 3.358 14.440 1.00 97.25 102 TYR A N 1
ATOM 791 C CA . TYR A 1 102 ? 4.123 2.231 13.529 1.00 97.25 102 TYR A CA 1
ATOM 792 C C . TYR A 1 102 ? 3.294 1.107 14.171 1.00 97.25 102 TYR A C 1
ATOM 794 O O . TYR A 1 102 ? 2.591 0.384 13.469 1.00 97.25 102 TYR A O 1
ATOM 802 N N . ASP A 1 103 ? 3.308 0.996 15.501 1.00 97.25 103 ASP A N 1
ATOM 803 C CA . ASP A 1 103 ? 2.483 0.035 16.245 1.00 97.25 103 ASP A CA 1
ATOM 804 C C . ASP A 1 103 ? 0.981 0.373 16.239 1.00 97.25 103 ASP A C 1
ATOM 806 O O . ASP A 1 103 ? 0.167 -0.460 16.632 1.00 97.25 103 ASP A O 1
ATOM 810 N N . LEU A 1 104 ? 0.597 1.571 15.781 1.00 98.00 104 LEU A N 1
ATOM 811 C CA . LEU A 1 104 ? -0.806 1.967 15.601 1.00 98.00 104 LEU A CA 1
ATOM 812 C C . LEU A 1 104 ? -1.389 1.501 14.255 1.00 98.00 104 LEU A C 1
ATOM 814 O O . LEU A 1 104 ? -2.598 1.613 14.043 1.00 98.00 104 LEU A O 1
ATOM 818 N N . PHE A 1 105 ? -0.539 1.001 13.354 1.00 98.44 105 PHE A N 1
ATOM 819 C CA . PHE A 1 105 ? -0.921 0.496 12.041 1.00 98.44 105 PHE A CA 1
ATOM 820 C C . PHE A 1 105 ? -0.927 -1.032 12.027 1.00 98.44 105 PHE A C 1
ATOM 822 O O . PHE A 1 105 ? -0.028 -1.683 12.558 1.00 98.44 105 PHE A O 1
ATOM 829 N N . ASP A 1 106 ? -1.929 -1.601 11.365 1.00 98.62 106 ASP A N 1
ATOM 830 C CA . ASP A 1 106 ? -2.139 -3.047 11.269 1.00 98.62 106 ASP A CA 1
ATOM 831 C C . ASP A 1 106 ? -1.467 -3.644 10.022 1.00 98.62 106 ASP A C 1
ATOM 833 O O . ASP A 1 106 ? -1.041 -4.804 10.018 1.00 98.62 106 ASP A O 1
ATOM 837 N N . VAL A 1 107 ? -1.391 -2.850 8.947 1.00 98.69 107 VAL A N 1
ATOM 838 C CA . VAL A 1 107 ? -0.939 -3.285 7.621 1.00 98.69 107 VAL A CA 1
ATOM 839 C C . VAL A 1 107 ? 0.016 -2.258 7.023 1.00 98.69 107 VAL A C 1
ATOM 841 O O . VAL A 1 107 ? -0.299 -1.070 6.956 1.00 98.69 107 VAL A O 1
ATOM 844 N N . LEU A 1 108 ? 1.165 -2.725 6.541 1.00 98.50 108 LEU A N 1
ATOM 845 C CA . LEU A 1 108 ? 2.147 -1.923 5.818 1.00 98.50 108 LEU A CA 1
ATOM 846 C C . LEU A 1 108 ? 2.171 -2.341 4.347 1.00 98.50 108 LEU A C 1
ATOM 848 O O . LEU A 1 108 ? 2.205 -3.530 4.026 1.00 98.50 108 LEU A O 1
ATOM 852 N N . THR A 1 109 ? 2.179 -1.358 3.454 1.00 98.25 109 THR A N 1
ATOM 853 C CA . THR A 1 109 ? 2.295 -1.566 2.008 1.00 98.25 109 THR A CA 1
ATOM 854 C C . THR A 1 109 ? 3.630 -1.001 1.531 1.00 98.25 109 THR A C 1
ATOM 856 O O . THR A 1 109 ? 3.919 0.172 1.767 1.00 98.25 109 THR A O 1
ATOM 859 N N . LEU A 1 110 ? 4.478 -1.841 0.933 1.00 98.25 110 LEU A N 1
ATOM 860 C CA . LEU A 1 110 ? 5.800 -1.431 0.454 1.00 98.25 110 LEU A CA 1
ATOM 861 C C . LEU A 1 110 ? 5.719 -0.911 -0.977 1.00 98.25 110 LEU A C 1
ATOM 863 O O . LEU A 1 110 ? 5.282 -1.648 -1.859 1.00 98.25 110 LEU A O 1
ATOM 867 N N . TRP A 1 111 ? 6.228 0.297 -1.210 1.00 97.25 111 TRP A N 1
ATOM 868 C CA . TRP A 1 111 ? 6.242 0.931 -2.529 1.00 97.25 111 TRP A CA 1
ATOM 869 C C . TRP A 1 111 ? 7.638 1.425 -2.925 1.00 97.25 111 TRP A C 1
ATOM 871 O O . TRP A 1 111 ? 8.462 1.789 -2.078 1.00 97.25 111 TRP A O 1
ATOM 881 N N . SER A 1 112 ? 7.878 1.473 -4.234 1.00 95.12 112 SER A N 1
ATOM 882 C CA . SER A 1 112 ? 9.045 2.103 -4.862 1.00 95.12 112 SER A CA 1
ATOM 883 C C . SER A 1 112 ? 8.606 3.394 -5.548 1.00 95.12 112 SER A C 1
ATOM 885 O O . SER A 1 112 ? 7.518 3.429 -6.121 1.00 95.12 112 SER A O 1
ATOM 887 N N . ARG A 1 113 ? 9.418 4.460 -5.477 1.00 91.00 113 ARG A N 1
ATOM 888 C CA . ARG A 1 113 ? 9.067 5.745 -6.123 1.00 91.00 113 ARG A CA 1
ATOM 889 C C . ARG A 1 113 ? 9.487 5.796 -7.586 1.00 91.00 113 ARG A C 1
ATOM 891 O O . ARG A 1 113 ? 8.855 6.512 -8.350 1.00 91.00 113 ARG A O 1
ATOM 898 N N . HIS A 1 114 ? 10.548 5.072 -7.941 1.00 94.44 114 HIS A N 1
ATOM 899 C CA . HIS A 1 114 ? 11.081 4.984 -9.297 1.00 94.44 114 HIS A CA 1
ATOM 900 C C . HIS A 1 114 ? 11.288 3.520 -9.691 1.00 94.44 114 HIS A C 1
ATOM 902 O O . HIS A 1 114 ? 11.743 2.726 -8.861 1.00 94.44 114 HIS A O 1
ATOM 908 N N . TYR A 1 115 ? 10.992 3.146 -10.939 1.00 95.38 115 TYR A N 1
ATOM 909 C CA . TYR A 1 115 ? 11.060 1.741 -11.370 1.00 95.38 115 TYR A CA 1
ATOM 910 C C . TYR A 1 115 ? 12.462 1.140 -11.223 1.00 95.38 115 TYR A C 1
ATOM 912 O O . TYR A 1 115 ? 12.592 -0.038 -10.904 1.00 95.38 115 TYR A O 1
ATOM 920 N N . GLU A 1 116 ? 13.528 1.932 -11.349 1.00 95.19 116 GLU A N 1
ATOM 921 C CA . GLU A 1 116 ? 14.894 1.435 -11.143 1.00 95.19 116 GLU A CA 1
ATOM 922 C C . GLU A 1 116 ? 15.144 0.965 -9.701 1.00 95.19 116 GLU A C 1
ATOM 924 O O . GLU A 1 116 ? 15.950 0.054 -9.479 1.00 95.19 116 GLU A O 1
ATOM 929 N N . GLU A 1 117 ? 14.423 1.524 -8.718 1.00 94.75 117 GLU A N 1
ATOM 930 C CA . GLU A 1 117 ? 14.486 1.081 -7.320 1.00 94.75 117 GLU A CA 1
ATOM 931 C C . GLU A 1 117 ? 13.934 -0.336 -7.146 1.00 94.75 117 GLU A C 1
ATOM 933 O O . GLU A 1 117 ? 14.225 -0.980 -6.134 1.00 94.75 117 GLU A O 1
ATOM 938 N N . LEU A 1 118 ? 13.175 -0.856 -8.119 1.00 96.69 118 LEU A N 1
ATOM 939 C CA . LEU A 1 118 ? 12.628 -2.207 -8.046 1.00 96.69 118 LEU A CA 1
ATOM 940 C C . LEU A 1 118 ? 13.733 -3.272 -7.989 1.00 96.69 118 LEU A C 1
ATOM 942 O O . LEU A 1 118 ? 13.546 -4.321 -7.378 1.00 96.69 118 LEU A O 1
ATOM 946 N N . ASN A 1 119 ? 14.931 -2.972 -8.502 1.00 96.94 119 ASN A N 1
ATOM 947 C CA . ASN A 1 119 ? 16.114 -3.826 -8.345 1.00 96.94 119 ASN A CA 1
ATOM 948 C C . ASN A 1 119 ? 16.481 -4.094 -6.877 1.00 96.94 119 ASN A C 1
ATOM 950 O O . ASN A 1 119 ? 17.107 -5.106 -6.565 1.00 96.94 119 ASN A O 1
ATOM 954 N N . ARG A 1 120 ? 16.081 -3.203 -5.963 1.00 96.62 120 ARG A N 1
ATOM 955 C CA . ARG A 1 120 ? 16.323 -3.327 -4.522 1.00 96.62 120 ARG A CA 1
ATOM 956 C C . ARG A 1 120 ? 15.143 -3.935 -3.766 1.00 96.62 120 ARG A C 1
ATOM 958 O O . ARG A 1 120 ? 15.221 -4.042 -2.546 1.00 96.62 120 ARG A O 1
ATOM 965 N N . LEU A 1 121 ? 14.064 -4.356 -4.439 1.00 96.38 121 LEU A N 1
ATOM 966 C CA . LEU A 1 121 ? 12.890 -4.938 -3.772 1.00 96.38 121 LEU A CA 1
ATOM 967 C C . LEU A 1 121 ? 13.234 -6.056 -2.776 1.00 96.38 121 LEU A C 1
ATOM 969 O O . LEU A 1 121 ? 12.686 -6.008 -1.673 1.00 96.38 121 LEU A O 1
ATOM 973 N N . PRO A 1 122 ? 14.135 -7.016 -3.084 1.00 97.25 122 PRO A N 1
ATOM 974 C CA . PRO A 1 122 ? 14.500 -8.049 -2.119 1.00 97.25 122 PRO A CA 1
ATOM 975 C C . PRO A 1 122 ? 15.063 -7.485 -0.813 1.00 97.25 122 PRO A C 1
ATOM 977 O O . PRO A 1 122 ? 14.554 -7.777 0.266 1.00 97.25 122 PRO A O 1
ATOM 980 N N . GLU A 1 123 ? 16.045 -6.592 -0.926 1.00 97.62 123 GLU A N 1
ATOM 981 C CA . GLU A 1 123 ? 16.676 -5.915 0.208 1.00 97.62 123 GLU A CA 1
ATOM 982 C C . GLU A 1 123 ? 15.659 -5.087 1.012 1.00 97.62 123 GLU A C 1
ATOM 984 O O . GLU A 1 123 ? 15.631 -5.143 2.245 1.00 97.62 123 GLU A O 1
ATOM 989 N N . ARG A 1 124 ? 14.800 -4.324 0.322 1.00 97.56 124 ARG A N 1
ATOM 990 C CA . ARG A 1 124 ? 13.804 -3.449 0.956 1.00 97.56 124 ARG A CA 1
ATOM 991 C C . ARG A 1 124 ? 12.723 -4.241 1.683 1.00 97.56 124 ARG A C 1
ATOM 993 O O . ARG A 1 124 ? 12.352 -3.866 2.793 1.00 97.56 124 ARG A O 1
ATOM 1000 N N . PHE A 1 125 ? 12.245 -5.336 1.098 1.00 98.12 125 PHE A N 1
ATOM 1001 C CA . PHE A 1 125 ? 11.233 -6.172 1.736 1.00 98.12 125 PHE A CA 1
ATOM 1002 C C . PHE A 1 125 ? 11.795 -6.886 2.971 1.00 98.12 125 PHE A C 1
ATOM 1004 O O . PHE A 1 125 ? 11.164 -6.869 4.023 1.00 98.12 125 PHE A O 1
ATOM 1011 N N . GLU A 1 126 ? 13.022 -7.409 2.898 1.00 97.81 126 GLU A N 1
ATOM 1012 C CA . GLU A 1 126 ? 13.695 -7.990 4.068 1.00 97.81 126 GLU A CA 1
ATOM 1013 C C . GLU A 1 126 ? 13.911 -6.966 5.188 1.00 97.81 126 GLU A C 1
ATOM 1015 O O . GLU A 1 126 ? 13.763 -7.279 6.372 1.00 97.81 126 GLU A O 1
ATOM 1020 N N . LEU A 1 127 ? 14.257 -5.723 4.841 1.00 97.94 127 LEU A N 1
ATOM 1021 C CA . LEU A 1 127 ? 14.376 -4.651 5.825 1.00 97.94 127 LEU A CA 1
ATOM 1022 C C . LEU A 1 127 ? 13.024 -4.332 6.481 1.00 97.94 127 LEU A C 1
ATOM 1024 O O . LEU A 1 127 ? 12.976 -4.173 7.702 1.00 97.94 127 LEU A O 1
ATOM 1028 N N . LEU A 1 128 ? 11.939 -4.282 5.702 1.00 98.25 128 LEU A N 1
ATOM 1029 C CA . LEU A 1 128 ? 10.577 -4.106 6.213 1.00 98.25 128 LEU A CA 1
ATOM 1030 C C . LEU A 1 128 ? 10.191 -5.240 7.180 1.00 98.25 128 LEU A C 1
ATOM 1032 O O . LEU A 1 128 ? 9.674 -4.968 8.262 1.00 98.25 128 LEU A O 1
ATOM 1036 N N . GLU A 1 129 ? 10.475 -6.496 6.825 1.00 97.56 129 GLU A N 1
ATOM 1037 C CA . GLU A 1 129 ? 10.250 -7.673 7.677 1.00 97.56 129 GLU A CA 1
ATOM 1038 C C . GLU A 1 129 ? 10.978 -7.569 9.013 1.00 97.56 129 GLU A C 1
ATOM 1040 O O . GLU A 1 129 ? 10.357 -7.725 10.066 1.00 97.56 129 GLU A O 1
ATOM 1045 N N . ARG A 1 130 ? 12.277 -7.254 8.978 1.00 97.19 130 ARG A N 1
ATOM 1046 C CA . ARG A 1 130 ? 13.086 -7.118 10.195 1.00 97.19 130 ARG A CA 1
ATOM 1047 C C . ARG A 1 130 ? 12.628 -5.956 11.072 1.00 97.19 130 ARG A C 1
ATOM 1049 O O . ARG A 1 130 ? 12.626 -6.091 12.292 1.00 97.19 130 ARG A O 1
ATOM 1056 N N . LYS A 1 131 ? 12.280 -4.814 10.470 1.00 97.06 131 LYS A N 1
ATOM 1057 C CA . LYS A 1 131 ? 11.927 -3.590 11.206 1.00 97.06 131 LYS A CA 1
ATOM 1058 C C . LYS A 1 131 ? 10.513 -3.649 11.791 1.00 97.06 131 LYS A C 1
ATOM 1060 O O . LYS A 1 131 ? 10.287 -3.102 12.866 1.00 97.06 131 LYS A O 1
ATOM 1065 N N . PHE A 1 132 ? 9.588 -4.343 11.127 1.00 97.62 132 PHE A N 1
ATOM 1066 C CA . PHE A 1 132 ? 8.172 -4.401 11.501 1.00 97.62 132 PHE A CA 1
ATOM 1067 C C . PHE A 1 132 ? 7.655 -5.846 11.538 1.00 97.62 132 PHE A C 1
ATOM 1069 O O . PHE A 1 132 ? 6.844 -6.242 10.700 1.00 97.62 132 PHE A O 1
ATOM 1076 N N . PRO A 1 133 ? 8.098 -6.680 12.494 1.00 96.38 133 PRO A N 1
ATOM 1077 C CA . PRO A 1 133 ? 7.794 -8.112 12.487 1.00 96.38 133 PRO A CA 1
ATOM 1078 C C . PRO A 1 133 ? 6.314 -8.442 12.742 1.00 96.38 133 PRO A C 1
ATOM 1080 O O . PRO A 1 133 ? 5.881 -9.545 12.429 1.00 96.38 133 PRO A O 1
ATOM 1083 N N . ARG A 1 134 ? 5.529 -7.512 13.301 1.00 96.88 134 ARG A N 1
ATOM 1084 C CA . ARG A 1 134 ? 4.143 -7.763 13.736 1.00 96.88 134 ARG A CA 1
ATOM 1085 C C . ARG A 1 134 ? 3.090 -7.462 12.676 1.00 96.88 134 ARG A C 1
ATOM 1087 O O . ARG A 1 134 ? 2.061 -8.127 12.635 1.00 96.88 134 ARG A O 1
ATOM 1094 N N . GLN A 1 135 ? 3.316 -6.420 11.888 1.00 98.25 135 GLN A N 1
ATOM 1095 C CA . GLN A 1 135 ? 2.349 -5.896 10.936 1.00 98.25 135 GLN A CA 1
ATOM 1096 C C . GLN A 1 135 ? 2.220 -6.838 9.742 1.00 98.25 135 GLN A C 1
ATOM 1098 O O . GLN A 1 135 ? 3.213 -7.435 9.303 1.00 98.25 135 GLN A O 1
ATOM 1103 N N . LYS A 1 136 ? 1.013 -6.906 9.178 1.00 98.44 136 LYS A N 1
ATOM 1104 C CA . LYS A 1 136 ? 0.814 -7.529 7.868 1.00 98.44 136 LYS A CA 1
ATOM 1105 C C . LYS A 1 136 ? 1.534 -6.728 6.794 1.00 98.44 136 LYS A C 1
ATOM 1107 O O . LYS A 1 136 ? 1.660 -5.507 6.916 1.00 98.44 136 LYS A O 1
ATOM 1112 N N . LYS A 1 137 ? 1.998 -7.400 5.746 1.00 98.31 137 LYS A N 1
ATOM 1113 C CA . LYS A 1 137 ? 2.832 -6.801 4.699 1.00 98.31 137 LYS A CA 1
ATOM 1114 C C . LYS A 1 137 ? 2.273 -7.117 3.334 1.00 98.31 137 LYS A C 1
ATOM 1116 O O . LYS A 1 137 ? 2.123 -8.281 2.975 1.00 98.31 137 LYS A O 1
ATOM 1121 N N . LEU A 1 138 ? 2.008 -6.075 2.560 1.00 98.56 138 LEU A N 1
ATOM 1122 C CA . LEU A 1 138 ? 1.696 -6.211 1.146 1.00 98.56 138 LEU A CA 1
ATOM 1123 C C . LEU A 1 138 ? 2.782 -5.547 0.309 1.00 98.56 138 LEU A C 1
ATOM 1125 O O . LEU A 1 138 ? 3.338 -4.516 0.692 1.00 98.56 138 LEU A O 1
ATOM 1129 N N . LEU A 1 139 ? 3.052 -6.128 -0.855 1.00 98.56 139 LEU A N 1
ATOM 1130 C CA . LEU A 1 139 ? 3.882 -5.490 -1.870 1.00 98.56 139 LEU A CA 1
ATOM 1131 C C . LEU A 1 139 ? 2.997 -4.660 -2.806 1.00 98.56 139 LEU A C 1
ATOM 1133 O O . LEU A 1 139 ? 2.037 -5.180 -3.380 1.00 98.56 139 LEU A O 1
ATOM 1137 N N . GLY A 1 140 ? 3.335 -3.383 -2.951 1.00 97.75 140 GLY A N 1
ATOM 1138 C CA . GLY A 1 140 ? 2.748 -2.489 -3.934 1.00 97.75 140 GLY A CA 1
ATOM 1139 C C . GLY A 1 140 ? 3.271 -2.764 -5.338 1.00 97.75 140 GLY A C 1
ATOM 1140 O O . GLY A 1 140 ? 4.471 -2.945 -5.539 1.00 97.75 140 GLY A O 1
ATOM 1141 N N . ILE A 1 141 ? 2.357 -2.795 -6.302 1.00 97.25 141 ILE A N 1
ATOM 1142 C CA . ILE A 1 141 ? 2.628 -2.964 -7.728 1.00 97.25 141 ILE A CA 1
ATOM 1143 C C . ILE A 1 141 ? 2.022 -1.773 -8.458 1.00 97.25 141 ILE A C 1
ATOM 1145 O O . ILE A 1 141 ? 0.829 -1.500 -8.320 1.00 97.25 141 ILE A O 1
ATOM 1149 N N . TYR A 1 142 ? 2.824 -1.070 -9.248 1.00 95.56 142 TYR A N 1
ATOM 1150 C CA . TYR A 1 142 ? 2.384 0.107 -9.993 1.00 95.56 142 TYR A CA 1
ATOM 1151 C C . TYR A 1 142 ? 2.726 -0.016 -11.476 1.00 95.56 142 TYR A C 1
ATOM 1153 O O . TYR A 1 142 ? 3.665 -0.708 -11.866 1.00 95.56 142 TYR A O 1
ATOM 1161 N N . LEU A 1 143 ? 1.903 0.637 -12.297 1.00 95.88 143 LEU A N 1
ATOM 1162 C CA . LEU A 1 143 ? 1.914 0.500 -13.757 1.00 95.88 143 LEU A CA 1
ATOM 1163 C C . LEU A 1 143 ? 2.534 1.704 -14.466 1.00 95.88 143 LEU A C 1
ATOM 1165 O O . LEU A 1 143 ? 2.929 1.602 -15.626 1.00 95.88 143 LEU A O 1
ATOM 1169 N N . TYR A 1 144 ? 2.608 2.839 -13.783 1.00 95.69 144 TYR A N 1
ATOM 1170 C CA . TYR A 1 144 ? 3.089 4.095 -14.331 1.00 95.69 144 TYR A CA 1
ATOM 1171 C C . TYR A 1 144 ? 4.100 4.706 -13.380 1.00 95.69 144 TYR A C 1
ATOM 1173 O O . TYR A 1 144 ? 3.814 4.896 -12.196 1.00 95.69 144 TYR A O 1
ATOM 1181 N N . ASP A 1 145 ? 5.281 4.994 -13.897 1.00 95.19 145 ASP A N 1
ATOM 1182 C CA . ASP A 1 145 ? 6.345 5.606 -13.137 1.00 95.19 145 ASP A CA 1
ATOM 1183 C C . ASP A 1 145 ? 6.192 7.128 -13.173 1.00 95.19 145 ASP A C 1
ATOM 1185 O O . ASP A 1 145 ? 6.523 7.796 -14.149 1.00 95.19 145 ASP A O 1
ATOM 1189 N N . TYR A 1 146 ? 5.642 7.685 -12.094 1.00 91.56 146 TYR A N 1
ATOM 1190 C CA . TYR A 1 146 ? 5.350 9.116 -12.013 1.00 91.56 146 TYR A CA 1
ATOM 1191 C C . TYR A 1 146 ? 6.575 10.028 -12.181 1.00 91.56 146 TYR A C 1
ATOM 1193 O O . TYR A 1 146 ? 6.408 11.075 -12.808 1.00 91.56 146 TYR A O 1
ATOM 1201 N N . PRO A 1 147 ? 7.780 9.698 -11.667 1.00 92.50 147 PRO A N 1
ATOM 1202 C CA . PRO A 1 147 ? 8.944 10.554 -11.880 1.00 92.50 147 PRO A CA 1
ATOM 1203 C C . PRO A 1 147 ? 9.410 10.616 -13.337 1.00 92.50 147 PRO A C 1
ATOM 1205 O O . PRO A 1 147 ? 9.771 11.700 -13.793 1.00 92.50 147 PRO A O 1
ATOM 1208 N N . SER A 1 148 ? 9.409 9.492 -14.065 1.00 93.69 148 SER A N 1
ATOM 1209 C CA . SER A 1 148 ? 9.772 9.485 -15.491 1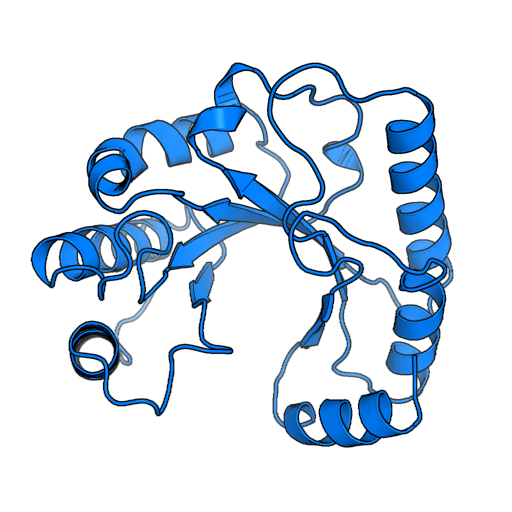.00 93.69 148 SER A CA 1
ATOM 1210 C C . SER A 1 148 ? 8.633 9.937 -16.404 1.00 93.69 148 SER A C 1
ATOM 1212 O O . SER A 1 148 ? 8.893 10.427 -17.500 1.00 93.69 148 SER A O 1
ATOM 1214 N N . GLY A 1 149 ? 7.383 9.828 -15.949 1.00 94.31 149 GLY A N 1
ATOM 1215 C CA . GLY A 1 149 ? 6.209 10.144 -16.756 1.00 94.31 149 GLY A CA 1
ATOM 1216 C C . GLY A 1 149 ? 5.901 9.077 -17.809 1.00 94.31 149 GLY A C 1
ATOM 1217 O O . GLY A 1 149 ? 5.274 9.382 -18.819 1.00 94.31 149 GLY A O 1
ATOM 1218 N N . GLU A 1 150 ? 6.344 7.841 -17.582 1.00 95.25 150 GLU A N 1
ATOM 1219 C CA . GLU A 1 150 ? 6.247 6.747 -18.546 1.00 95.25 150 GLU A CA 1
ATOM 1220 C C . GLU A 1 150 ? 5.631 5.487 -17.910 1.00 95.25 150 GLU A C 1
ATOM 1222 O O . GLU A 1 150 ? 5.689 5.292 -16.689 1.00 95.25 150 GLU A O 1
ATOM 1227 N N . PRO A 1 151 ? 5.033 4.585 -18.709 1.00 96.62 151 PRO A N 1
ATOM 1228 C 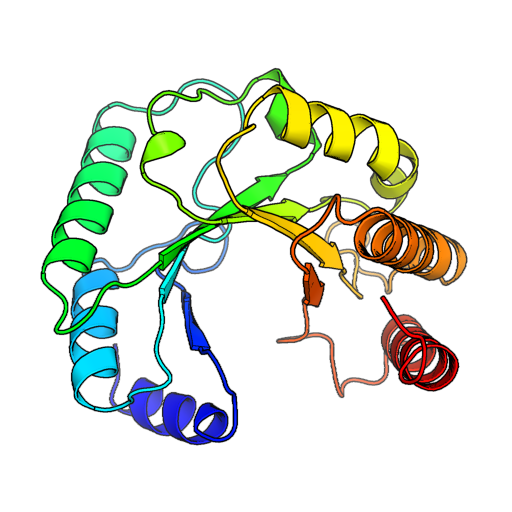CA . PRO A 1 151 ? 4.673 3.251 -18.242 1.00 96.62 151 PRO A CA 1
ATOM 1229 C C . PRO A 1 151 ? 5.896 2.513 -17.687 1.00 96.62 151 PRO A C 1
ATOM 1231 O O . PRO A 1 151 ? 6.994 2.608 -18.236 1.00 96.62 151 PRO A O 1
ATOM 1234 N N . VAL A 1 152 ? 5.701 1.714 -16.637 1.00 97.25 152 VAL A N 1
ATOM 1235 C CA . VAL A 1 152 ? 6.775 0.857 -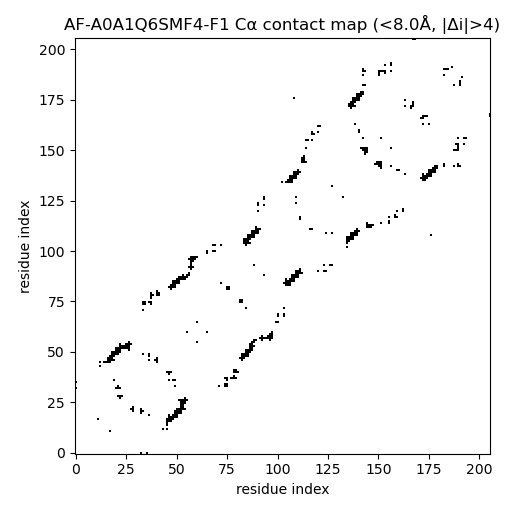16.116 1.00 97.25 152 VAL A CA 1
ATOM 1236 C C . VAL A 1 152 ? 7.190 -0.150 -17.200 1.00 97.25 152 VAL A C 1
ATOM 1238 O O . VAL A 1 152 ? 6.317 -0.866 -17.700 1.00 97.25 152 VAL A O 1
ATOM 1241 N N . PRO A 1 153 ? 8.485 -0.259 -17.557 1.00 97.50 153 PRO A N 1
ATOM 1242 C CA . PRO A 1 153 ? 8.908 -1.186 -18.602 1.00 97.50 153 PRO A CA 1
ATOM 1243 C C . PRO A 1 153 ? 8.668 -2.655 -18.220 1.00 97.50 153 PRO A C 1
ATOM 1245 O O . PRO A 1 153 ? 8.754 -3.032 -17.048 1.00 97.50 153 PRO A O 1
ATOM 1248 N N . ASP A 1 154 ? 8.435 -3.510 -19.216 1.00 97.50 154 ASP A N 1
ATOM 1249 C CA . ASP A 1 154 ? 8.095 -4.931 -19.037 1.00 97.50 154 ASP A CA 1
ATOM 1250 C C . ASP A 1 154 ? 9.087 -5.705 -18.157 1.00 97.50 154 ASP A C 1
ATOM 1252 O O . ASP A 1 154 ? 8.696 -6.580 -17.382 1.00 97.50 154 ASP A O 1
ATOM 1256 N N . GLU A 1 155 ? 10.382 -5.394 -18.248 1.00 97.38 155 GLU A N 1
ATOM 1257 C CA . GLU A 1 155 ? 11.408 -6.042 -17.426 1.00 97.38 155 GLU A CA 1
ATOM 1258 C C . GLU A 1 155 ? 11.217 -5.754 -15.928 1.00 97.38 155 GLU A C 1
ATOM 1260 O O . GLU A 1 155 ? 11.366 -6.650 -15.092 1.00 97.38 155 GLU A O 1
ATOM 1265 N N . TYR A 1 1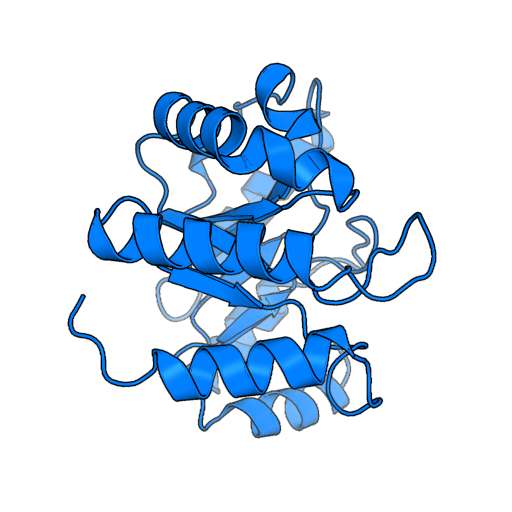56 ? 10.780 -4.540 -15.596 1.00 98.06 156 TYR A N 1
ATOM 1266 C CA . TYR A 1 156 ? 10.489 -4.103 -14.236 1.00 98.06 156 TYR A CA 1
ATOM 1267 C C . TYR A 1 156 ? 9.114 -4.576 -13.766 1.00 98.06 156 TYR A C 1
ATOM 1269 O O . TYR A 1 156 ? 8.962 -4.948 -12.600 1.00 98.06 156 TYR A O 1
ATOM 1277 N N . MET A 1 157 ? 8.134 -4.667 -14.671 1.00 98.12 157 MET A N 1
ATOM 1278 C CA . MET A 1 157 ? 6.864 -5.353 -14.413 1.00 98.12 157 MET A CA 1
ATOM 1279 C C . MET A 1 157 ? 7.090 -6.823 -14.038 1.00 98.12 157 MET A C 1
ATOM 1281 O O . MET A 1 157 ? 6.584 -7.294 -13.013 1.00 98.12 157 MET A O 1
ATOM 1285 N N . LYS A 1 158 ? 7.931 -7.526 -14.805 1.00 97.94 158 LYS A N 1
ATOM 1286 C CA . LYS A 1 158 ? 8.348 -8.903 -14.521 1.00 97.94 158 LYS A CA 1
ATOM 1287 C C . LYS A 1 158 ? 9.065 -9.015 -13.182 1.00 97.94 158 LYS A C 1
ATOM 1289 O O . LYS A 1 158 ? 8.807 -9.970 -12.448 1.00 97.94 158 LYS A O 1
ATOM 1294 N N . LEU A 1 159 ? 9.934 -8.060 -12.857 1.00 97.94 159 LEU A N 1
ATOM 1295 C CA . LEU A 1 159 ? 10.654 -8.029 -11.587 1.00 97.94 159 LEU A CA 1
ATOM 1296 C C . LEU A 1 159 ? 9.679 -7.911 -10.410 1.00 97.94 159 LEU A C 1
ATOM 1298 O O . LEU A 1 159 ? 9.652 -8.799 -9.556 1.00 97.94 159 LEU A O 1
ATOM 1302 N N . GLN A 1 160 ? 8.848 -6.865 -10.376 1.00 97.94 160 GLN A N 1
ATOM 1303 C CA . GLN A 1 160 ? 7.958 -6.608 -9.241 1.00 97.94 160 GLN A CA 1
ATOM 1304 C C . GLN A 1 160 ? 6.884 -7.694 -9.078 1.00 97.94 160 GLN A C 1
ATOM 1306 O O . GLN A 1 160 ? 6.666 -8.181 -7.968 1.00 97.94 160 GLN A O 1
ATOM 1311 N N . CYS A 1 161 ? 6.272 -8.151 -10.175 1.00 98.19 161 CYS A N 1
ATOM 1312 C CA . CYS A 1 161 ? 5.225 -9.172 -10.121 1.00 98.19 161 CYS A CA 1
ATOM 1313 C C . CYS A 1 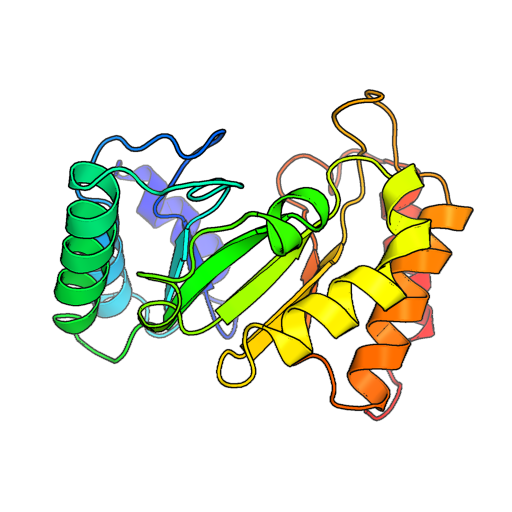161 ? 5.807 -10.561 -9.832 1.00 98.19 161 CYS A C 1
ATOM 1315 O O . CYS A 1 161 ? 5.268 -11.308 -9.015 1.00 98.19 161 CYS A O 1
ATOM 1317 N N . GLY A 1 162 ? 6.944 -10.905 -10.447 1.00 97.81 162 GLY A N 1
ATOM 1318 C CA . GLY A 1 162 ? 7.643 -12.163 -10.191 1.00 97.81 162 GLY A CA 1
ATOM 1319 C C . GLY A 1 162 ? 8.137 -12.268 -8.748 1.00 97.81 162 GLY A C 1
ATOM 1320 O O . GLY A 1 162 ? 7.969 -13.312 -8.113 1.00 97.81 162 GLY A O 1
ATOM 1321 N N . TYR A 1 163 ? 8.686 -11.180 -8.202 1.00 98.25 163 TYR A N 1
ATOM 1322 C CA . TYR A 1 163 ? 9.091 -11.125 -6.801 1.00 98.25 163 TYR A CA 1
ATOM 1323 C C . TYR A 1 163 ? 7.888 -11.164 -5.852 1.00 98.25 163 TYR A C 1
ATOM 1325 O O . TYR A 1 163 ? 7.893 -11.943 -4.901 1.00 98.25 163 TYR A O 1
ATOM 1333 N N . GLY A 1 164 ? 6.823 -10.411 -6.142 1.00 98.00 164 GLY A N 1
ATOM 1334 C CA . GLY A 1 164 ? 5.573 -10.472 -5.383 1.00 98.00 164 GLY A CA 1
ATOM 1335 C C . GLY A 1 164 ? 4.999 -11.886 -5.322 1.00 98.00 164 GLY A C 1
ATOM 1336 O O . GLY A 1 164 ? 4.641 -12.370 -4.251 1.00 98.00 164 GLY A O 1
ATOM 1337 N N . LEU A 1 165 ? 5.000 -12.599 -6.448 1.00 97.56 165 LEU A N 1
ATOM 1338 C CA . LEU A 1 165 ? 4.559 -13.987 -6.485 1.00 97.56 165 LEU A CA 1
ATOM 1339 C C . LEU A 1 165 ? 5.449 -14.918 -5.651 1.00 97.56 165 LEU A C 1
ATOM 1341 O O . LEU A 1 165 ? 4.942 -15.804 -4.962 1.00 97.56 165 LEU A O 1
ATOM 1345 N N . LYS A 1 166 ? 6.770 -14.724 -5.698 1.00 97.81 166 LYS A N 1
ATOM 1346 C CA . LYS A 1 166 ? 7.699 -15.461 -4.836 1.00 97.81 166 LYS A CA 1
ATOM 1347 C C . LYS A 1 166 ? 7.359 -15.243 -3.357 1.00 97.81 166 LYS A C 1
ATOM 1349 O O . LYS A 1 166 ? 7.261 -16.219 -2.623 1.00 97.81 166 LYS A O 1
ATOM 1354 N N . LEU A 1 167 ? 7.113 -13.999 -2.939 1.00 98.19 167 LEU A N 1
ATOM 1355 C CA . LEU A 1 167 ? 6.751 -13.676 -1.555 1.00 98.19 167 LEU A CA 1
ATOM 1356 C C . LEU A 1 167 ? 5.454 -14.354 -1.103 1.00 98.19 167 LEU A C 1
ATOM 1358 O O . LEU A 1 167 ? 5.389 -14.825 0.030 1.00 98.19 167 LEU A O 1
ATOM 1362 N N . LEU A 1 168 ? 4.442 -14.422 -1.974 1.00 97.44 168 LEU A N 1
ATOM 1363 C CA . LEU A 1 168 ? 3.187 -15.112 -1.664 1.00 97.44 168 LEU A CA 1
ATOM 1364 C C . LEU A 1 168 ? 3.404 -16.614 -1.438 1.00 97.44 168 LEU A C 1
ATOM 1366 O O . LEU A 1 168 ? 2.923 -17.149 -0.445 1.00 97.44 168 LEU A O 1
ATOM 1370 N N . LYS A 1 169 ? 4.171 -17.272 -2.319 1.00 97.00 169 LYS A N 1
ATOM 1371 C CA . LYS A 1 169 ? 4.508 -18.705 -2.207 1.00 97.00 169 LYS A CA 1
ATOM 1372 C C . LYS A 1 169 ? 5.351 -19.033 -0.976 1.00 97.00 169 LYS A C 1
ATOM 1374 O O . LYS A 1 169 ? 5.287 -20.134 -0.451 1.00 97.00 169 LYS A O 1
ATOM 1379 N N . GLU A 1 170 ? 6.180 -18.091 -0.541 1.00 97.25 170 GLU A N 1
ATOM 1380 C CA . GLU A 1 170 ? 6.994 -18.224 0.671 1.00 97.25 170 GLU A CA 1
ATOM 1381 C C . GLU A 1 170 ? 6.227 -17.804 1.941 1.00 97.25 170 GLU A C 1
ATOM 1383 O O . GLU A 1 170 ? 6.805 -17.816 3.026 1.00 97.25 170 GLU A O 1
ATOM 1388 N N . HIS A 1 171 ? 4.951 -17.406 1.822 1.00 96.44 171 HIS A N 1
ATOM 1389 C CA . HIS A 1 171 ? 4.130 -16.828 2.896 1.00 96.44 171 HIS A CA 1
ATOM 1390 C C . HIS A 1 171 ? 4.789 -15.637 3.618 1.00 96.44 171 HIS A C 1
ATOM 1392 O O . HIS A 1 171 ? 4.550 -15.393 4.800 1.00 96.44 171 HIS A O 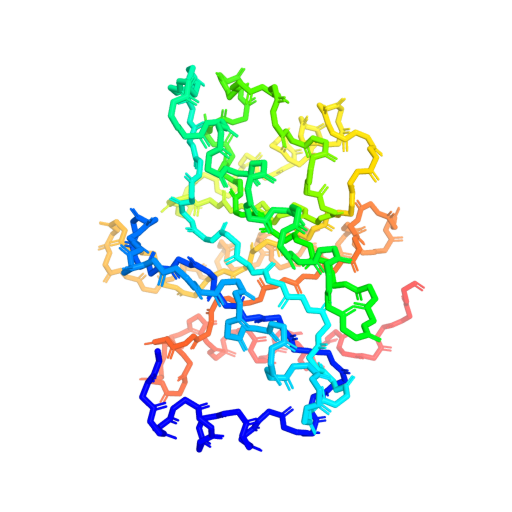1
ATOM 1398 N N . ARG A 1 172 ? 5.627 -14.883 2.901 1.00 97.69 172 ARG A N 1
ATOM 1399 C CA . ARG A 1 172 ? 6.331 -13.696 3.413 1.00 97.69 172 ARG A CA 1
ATOM 1400 C C . ARG A 1 172 ? 5.535 -12.406 3.239 1.00 97.69 172 ARG A C 1
ATOM 1402 O O . ARG A 1 172 ? 5.758 -11.439 3.963 1.00 97.69 172 ARG A O 1
ATOM 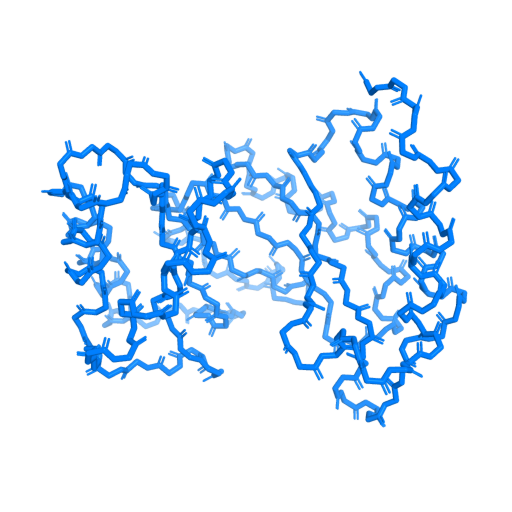1409 N N . ALA A 1 173 ? 4.606 -12.385 2.284 1.00 97.81 173 ALA A N 1
ATOM 1410 C CA . ALA A 1 173 ? 3.645 -11.303 2.103 1.00 97.81 173 ALA A CA 1
ATOM 1411 C C . ALA A 1 173 ? 2.216 -11.810 2.327 1.00 97.81 173 ALA A C 1
ATOM 1413 O O . ALA A 1 173 ? 1.853 -12.893 1.872 1.00 97.81 173 ALA A O 1
ATOM 1414 N N . ASP A 1 174 ? 1.389 -10.983 2.963 1.00 97.81 174 ASP A N 1
ATOM 1415 C CA . ASP A 1 174 ? -0.044 -11.217 3.166 1.00 97.81 174 ASP A CA 1
ATOM 1416 C C . ASP A 1 174 ? -0.874 -10.924 1.904 1.00 97.81 174 ASP A C 1
ATOM 1418 O O . ASP A 1 174 ? -2.067 -11.229 1.850 1.00 97.81 174 ASP A O 1
ATOM 1422 N N . GLY A 1 175 ? -0.272 -10.292 0.894 1.00 96.94 175 GLY A N 1
ATOM 1423 C CA . GLY A 1 175 ? -0.943 -9.949 -0.352 1.00 96.94 175 GLY A CA 1
ATOM 1424 C C . GLY A 1 175 ? -0.121 -9.047 -1.267 1.00 96.94 175 GLY A C 1
ATOM 1425 O O . GLY A 1 175 ? 0.974 -8.594 -0.931 1.00 96.94 175 GLY A O 1
ATOM 1426 N N . LEU A 1 176 ? -0.698 -8.759 -2.429 1.00 97.69 176 LEU A N 1
ATOM 1427 C CA . LEU A 1 176 ? -0.219 -7.756 -3.376 1.00 97.69 176 LEU A CA 1
ATOM 1428 C C . LEU A 1 176 ? -1.291 -6.676 -3.511 1.00 97.69 176 LEU A C 1
ATOM 1430 O O . LEU A 1 176 ? -2.485 -6.982 -3.454 1.00 97.69 176 LEU A O 1
ATOM 1434 N N . ILE A 1 177 ? -0.876 -5.428 -3.695 1.00 96.75 177 ILE A N 1
ATOM 1435 C CA . ILE A 1 177 ? -1.779 -4.301 -3.934 1.00 96.75 177 ILE A CA 1
ATOM 1436 C C . ILE A 1 177 ? -1.386 -3.597 -5.229 1.00 96.75 177 ILE A C 1
ATOM 1438 O O . ILE A 1 177 ? -0.245 -3.189 -5.398 1.00 96.75 177 ILE A O 1
ATOM 1442 N N . PHE A 1 178 ? -2.341 -3.459 -6.146 1.00 95.94 178 PHE A N 1
ATOM 1443 C CA . PHE A 1 178 ? -2.126 -2.820 -7.440 1.00 95.94 178 PHE A CA 1
ATOM 1444 C C . PHE A 1 178 ? -2.578 -1.358 -7.389 1.00 95.94 178 PHE A C 1
ATOM 1446 O O . PHE A 1 178 ? -3.708 -1.075 -6.986 1.00 95.94 178 PHE A O 1
ATOM 1453 N N . LEU A 1 179 ? -1.729 -0.432 -7.830 1.00 93.88 179 LEU A N 1
ATOM 1454 C CA . LEU A 1 179 ? -2.099 0.965 -8.042 1.00 93.88 179 LEU A CA 1
ATOM 1455 C C . LEU A 1 179 ? -2.799 1.095 -9.398 1.00 93.88 179 LEU A C 1
ATOM 1457 O O . LEU A 1 179 ? -2.156 1.031 -10.443 1.00 93.88 179 LEU A O 1
ATOM 1461 N N . THR A 1 180 ? -4.125 1.243 -9.376 1.00 87.12 180 THR A N 1
ATOM 1462 C CA . THR A 1 180 ? -4.960 1.142 -10.586 1.00 87.12 180 THR A CA 1
ATOM 1463 C C . THR A 1 180 ? -5.737 2.410 -10.932 1.00 87.12 180 THR A C 1
ATOM 1465 O O . THR A 1 180 ? -6.208 2.536 -12.057 1.00 87.12 180 THR A O 1
ATOM 1468 N N . ASN A 1 181 ? -5.919 3.332 -9.985 1.00 76.62 181 ASN A N 1
ATOM 1469 C CA . ASN A 1 181 ? -6.964 4.365 -10.038 1.00 76.62 181 ASN A CA 1
ATOM 1470 C C . ASN A 1 181 ? -6.913 5.291 -11.270 1.00 76.62 181 ASN A C 1
ATOM 1472 O O . ASN A 1 181 ? -7.964 5.580 -11.830 1.00 76.62 181 ASN A O 1
ATOM 1476 N N . CYS A 1 182 ? -5.734 5.757 -11.689 1.00 77.31 182 CYS A N 1
ATOM 1477 C CA . CYS A 1 182 ? -5.576 6.658 -12.838 1.00 77.31 182 CYS A CA 1
ATOM 1478 C C . CYS A 1 182 ? -4.876 6.012 -14.042 1.00 77.31 182 CYS A C 1
ATOM 1480 O O . CYS A 1 182 ? -4.641 6.685 -15.041 1.00 77.31 182 CYS A O 1
ATOM 1482 N N . VAL A 1 183 ? -4.547 4.722 -13.951 1.00 86.81 183 VAL A N 1
ATOM 1483 C CA . VAL A 1 183 ? -3.651 4.040 -14.900 1.00 86.81 183 VAL A CA 1
ATOM 1484 C C . VAL A 1 183 ? -4.256 2.789 -15.528 1.00 86.81 183 VAL A C 1
ATOM 1486 O O . VAL A 1 183 ? -3.739 2.313 -16.531 1.00 86.81 183 VAL A O 1
ATOM 1489 N N . MET A 1 184 ? -5.343 2.247 -14.971 1.00 88.62 184 MET A N 1
ATOM 1490 C CA . MET A 1 184 ? -6.057 1.124 -15.581 1.00 88.62 184 MET A CA 1
ATOM 1491 C C . MET A 1 184 ? -7.196 1.602 -16.477 1.00 88.62 184 MET A C 1
ATOM 1493 O O . MET A 1 184 ? -7.946 2.511 -16.126 1.00 88.62 184 MET A O 1
ATOM 1497 N N . GLY A 1 185 ? -7.350 0.949 -17.628 1.00 89.25 185 GLY A N 1
ATOM 1498 C CA . GLY A 1 185 ? -8.356 1.260 -18.640 1.00 89.25 185 GLY A CA 1
ATOM 1499 C C . GLY A 1 185 ? -7.938 2.346 -19.630 1.00 89.25 185 GLY A C 1
ATOM 1500 O O . GLY A 1 185 ? -8.718 2.660 -20.527 1.00 89.25 185 GLY A O 1
ATOM 1501 N N . VAL A 1 186 ? -6.728 2.900 -19.500 1.00 90.00 186 VAL A N 1
ATOM 1502 C CA . VAL A 1 186 ? -6.205 3.948 -20.397 1.00 90.00 186 VAL A CA 1
ATOM 1503 C C . VAL A 1 186 ? -5.292 3.391 -21.496 1.00 90.00 186 VAL A C 1
ATOM 1505 O O . VAL A 1 186 ? -4.914 4.134 -22.397 1.00 90.00 186 VAL A O 1
ATOM 1508 N N . GLY A 1 187 ? -4.975 2.089 -21.460 1.00 92.12 187 GLY A N 1
ATOM 1509 C CA . GLY A 1 187 ? -4.246 1.401 -22.530 1.00 92.12 187 GLY A CA 1
ATOM 1510 C C . GLY A 1 187 ? -2.724 1.455 -22.394 1.00 92.12 187 GLY A C 1
ATOM 1511 O O . GLY A 1 187 ? -2.024 1.500 -23.405 1.00 92.12 187 GLY A O 1
ATOM 1512 N N . LEU A 1 188 ? -2.201 1.459 -21.163 1.00 94.25 188 LEU A N 1
ATOM 1513 C CA . LEU A 1 188 ? -0.754 1.407 -20.939 1.00 94.25 188 LEU A CA 1
ATOM 1514 C C . LEU A 1 188 ? -0.191 0.028 -21.334 1.00 94.25 188 LEU A C 1
ATOM 1516 O O . LEU A 1 188 ? -0.806 -0.991 -21.012 1.00 94.25 188 LEU A O 1
ATOM 1520 N N . PRO A 1 189 ? 1.009 -0.049 -21.938 1.00 95.94 189 PRO A N 1
ATOM 1521 C CA . PRO A 1 189 ? 1.687 -1.326 -22.176 1.00 95.94 189 PRO A CA 1
ATOM 1522 C C . PRO A 1 189 ? 1.836 -2.173 -20.902 1.00 95.94 189 PRO A C 1
ATOM 1524 O O . PRO A 1 189 ? 1.532 -3.364 -20.908 1.00 95.94 189 PRO A O 1
ATOM 1527 N N . SER A 1 190 ? 2.189 -1.537 -19.783 1.00 96.44 190 SER A N 1
ATOM 1528 C CA . SER A 1 190 ? 2.305 -2.170 -18.464 1.00 96.44 190 SER A CA 1
ATOM 1529 C C . SER A 1 190 ? 0.980 -2.738 -17.938 1.00 96.44 190 SER A C 1
ATOM 1531 O O . SER A 1 190 ? 0.975 -3.752 -17.240 1.00 96.44 190 SER A O 1
ATOM 1533 N N . GLU A 1 191 ? -0.157 -2.126 -18.289 1.00 95.56 191 GLU A N 1
ATOM 1534 C CA . GLU A 1 191 ? -1.490 -2.641 -17.961 1.00 95.56 191 GLU A CA 1
ATOM 1535 C C . GLU A 1 191 ? -1.774 -3.941 -18.719 1.00 95.56 191 GLU A C 1
ATOM 1537 O O . GLU A 1 191 ? -2.215 -4.923 -18.115 1.00 95.56 191 GLU A O 1
ATOM 1542 N N . TYR A 1 192 ? -1.526 -3.959 -20.031 1.00 95.81 192 TYR A N 1
ATOM 1543 C CA . TYR A 1 192 ? -1.718 -5.161 -20.844 1.00 95.81 192 TYR A CA 1
ATOM 1544 C C . TYR A 1 192 ? -0.811 -6.293 -20.373 1.00 95.81 192 TYR A C 1
ATOM 1546 O O . TYR A 1 192 ? -1.289 -7.405 -20.152 1.00 95.81 192 TYR A O 1
ATOM 1554 N N . TRP A 1 193 ? 0.455 -5.977 -20.094 1.00 97.19 193 TRP A N 1
ATOM 1555 C CA . TRP A 1 193 ? 1.390 -6.927 -19.509 1.00 97.19 193 TRP A CA 1
ATOM 1556 C C . TRP A 1 193 ? 0.865 -7.508 -18.188 1.00 97.19 193 TRP A C 1
ATOM 1558 O O . TRP A 1 193 ? 0.886 -8.725 -17.995 1.00 97.19 193 TRP A O 1
ATOM 1568 N N . LEU A 1 194 ? 0.351 -6.664 -17.278 1.00 96.88 194 LEU A N 1
ATOM 1569 C CA . LEU A 1 194 ? -0.160 -7.123 -15.981 1.00 96.88 194 LEU A CA 1
ATOM 1570 C C . LEU A 1 194 ? -1.338 -8.090 -16.151 1.00 96.88 194 LEU A C 1
ATOM 1572 O O . LEU A 1 194 ? -1.411 -9.092 -15.438 1.00 96.88 194 LEU A O 1
ATOM 1576 N N . ARG A 1 195 ? -2.253 -7.804 -17.082 1.00 95.75 195 ARG A N 1
ATOM 1577 C CA . ARG A 1 195 ? -3.416 -8.660 -17.365 1.00 95.75 195 ARG A CA 1
ATOM 1578 C C . ARG A 1 195 ? -2.979 -10.045 -17.839 1.00 95.75 195 ARG A C 1
ATOM 1580 O O . ARG A 1 195 ? -3.417 -11.038 -17.259 1.00 95.75 195 ARG A O 1
ATOM 1587 N N . ASP A 1 196 ? -2.073 -10.098 -18.813 1.00 96.94 196 ASP A N 1
ATOM 1588 C CA . ASP A 1 196 ? -1.537 -11.354 -19.346 1.00 96.94 196 ASP A CA 1
ATOM 1589 C C . ASP A 1 196 ? -0.804 -12.150 -18.259 1.00 96.94 196 ASP A C 1
ATOM 1591 O O . ASP A 1 196 ? -0.970 -13.368 -18.128 1.00 96.94 196 ASP A O 1
ATOM 1595 N N . TRP A 1 197 ? -0.032 -11.456 -17.418 1.00 97.44 197 TRP A N 1
ATOM 1596 C CA . TRP A 1 197 ? 0.650 -12.078 -16.293 1.00 97.44 197 TRP A CA 1
ATOM 1597 C C . TRP A 1 197 ? -0.336 -12.674 -15.283 1.00 97.44 197 TRP A C 1
ATOM 1599 O O . TRP A 1 197 ? -0.195 -13.851 -14.946 1.00 97.44 197 TRP A O 1
ATOM 1609 N N . ILE A 1 198 ? -1.358 -11.922 -14.851 1.00 95.94 198 ILE A N 1
ATOM 1610 C CA . ILE A 1 198 ? -2.403 -12.423 -13.942 1.00 95.94 198 ILE A CA 1
ATOM 1611 C C . ILE A 1 198 ? -3.079 -13.656 -14.545 1.00 95.94 198 ILE A C 1
ATOM 1613 O O . ILE A 1 198 ? -3.227 -14.664 -13.855 1.00 95.94 198 ILE A O 1
ATOM 1617 N N . A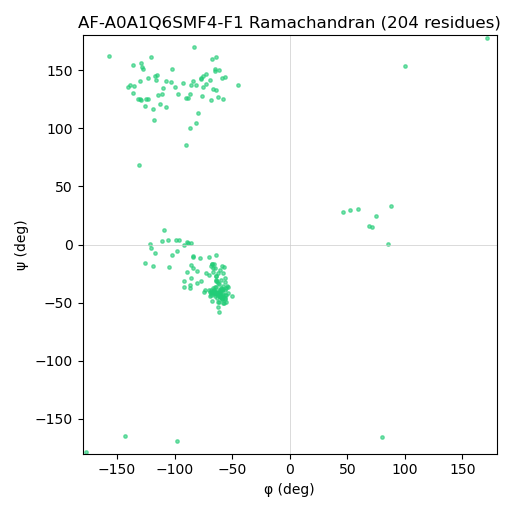SP A 1 199 ? -3.441 -13.625 -15.827 1.00 97.00 199 ASP A N 1
ATOM 1618 C CA . ASP A 1 199 ? -4.073 -14.764 -16.491 1.00 97.00 199 ASP A CA 1
ATOM 1619 C C . ASP A 1 199 ? -3.188 -16.015 -16.511 1.00 97.00 199 ASP A C 1
ATOM 1621 O O . ASP A 1 199 ? -3.706 -17.128 -16.367 1.00 97.00 199 ASP A O 1
ATOM 1625 N N . SER A 1 200 ? -1.869 -15.842 -16.610 1.00 96.12 200 SER A N 1
ATOM 1626 C CA . SER A 1 200 ? -0.907 -16.947 -16.572 1.00 96.12 200 SER A CA 1
ATOM 1627 C C . SER A 1 200 ? -0.720 -17.564 -15.178 1.00 96.12 200 SER A C 1
ATOM 1629 O O . SER A 1 200 ? -0.343 -18.732 -15.077 1.00 96.12 200 SER A O 1
ATOM 1631 N N . VAL A 1 201 ? -1.000 -16.817 -14.100 1.00 95.44 201 VAL A N 1
ATOM 1632 C CA . VAL A 1 201 ? -0.728 -17.244 -12.713 1.00 95.44 201 VAL A CA 1
ATOM 1633 C C . VAL A 1 201 ? -1.974 -17.387 -11.833 1.00 95.44 201 VAL A C 1
ATOM 1635 O O . VAL A 1 201 ? -1.865 -17.906 -10.730 1.00 95.44 201 VAL A O 1
ATOM 1638 N N . LYS A 1 202 ? -3.170 -16.994 -12.290 1.00 92.06 202 LYS A N 1
ATOM 1639 C CA . LYS A 1 202 ? -4.407 -16.961 -11.474 1.00 92.06 202 LYS A CA 1
ATOM 1640 C C . LYS A 1 202 ? -4.852 -18.297 -10.866 1.00 92.06 202 LYS A C 1
ATOM 1642 O O . LYS A 1 202 ? -5.656 -18.289 -9.942 1.00 92.06 202 LYS A O 1
ATOM 1647 N N . ASN A 1 203 ? -4.364 -19.423 -11.389 1.00 93.19 203 ASN A N 1
ATOM 1648 C CA . ASN A 1 203 ? -4.755 -20.775 -10.969 1.00 93.19 203 ASN A CA 1
ATOM 1649 C C . ASN A 1 203 ? -3.652 -21.519 -10.199 1.00 93.19 203 ASN A C 1
ATOM 1651 O O . ASN A 1 203 ? -3.731 -22.736 -10.048 1.00 93.19 203 ASN A O 1
ATOM 1655 N N . ILE A 1 204 ? -2.595 -20.831 -9.770 1.00 90.44 204 ILE A N 1
ATOM 1656 C CA . ILE A 1 204 ? -1.574 -21.456 -8.928 1.00 90.44 204 ILE A CA 1
ATOM 1657 C C . ILE A 1 204 ? -2.094 -21.624 -7.497 1.00 90.44 204 ILE A C 1
ATOM 1659 O O . ILE A 1 204 ? -2.799 -20.760 -6.975 1.00 90.44 204 ILE A O 1
ATOM 1663 N N . GLU A 1 205 ? -1.694 -22.711 -6.850 1.00 85.50 205 GLU A N 1
ATOM 1664 C CA . GLU A 1 205 ? -1.864 -22.871 -5.408 1.00 85.50 205 GLU A CA 1
ATOM 1665 C C . GLU A 1 205 ? -0.737 -22.122 -4.678 1.00 85.50 205 GLU A C 1
ATOM 1667 O O . GLU A 1 205 ? 0.417 -22.136 -5.127 1.00 85.50 205 GLU A O 1
ATOM 1672 N N . LEU A 1 206 ? -1.106 -21.418 -3.603 1.00 84.06 206 LEU A N 1
ATOM 1673 C CA . LEU A 1 206 ? -0.205 -20.663 -2.728 1.00 84.06 206 LEU A CA 1
ATOM 1674 C C . LEU A 1 206 ? 0.050 -21.427 -1.436 1.00 84.06 206 LEU A C 1
ATOM 1676 O O . LEU A 1 206 ? -0.926 -21.992 -0.892 1.00 84.06 206 LEU A O 1
#